Protein AF-Q0CKI0-F1 (afdb_monomer_lite)

Radius of gyration: 33.76 Å; chains: 1; bounding box: 94×93×59 Å

Organism: Aspergillus terreus (strain NIH 2624 / FGSC A1156) (NCBI:txid341663)

Structure (mmCIF, N/CA/C/O backbone):
data_AF-Q0CKI0-F1
#
_entry.id   AF-Q0CKI0-F1
#
loop_
_atom_site.group_PDB
_atom_site.id
_atom_site.type_symbol
_atom_site.label_atom_id
_atom_site.label_alt_id
_atom_site.label_comp_id
_atom_site.label_asym_id
_atom_site.label_entity_id
_atom_site.label_seq_id
_atom_site.pdbx_PDB_ins_code
_atom_site.Cartn_x
_atom_site.Cartn_y
_atom_site.Cartn_z
_atom_site.occupancy
_atom_site.B_iso_or_equiv
_atom_site.auth_seq_id
_atom_site.auth_comp_id
_atom_site.auth_asym_id
_atom_site.auth_atom_id
_atom_site.pdbx_PDB_model_num
ATOM 1 N N . MET A 1 1 ? 40.447 62.145 -22.745 1.00 37.28 1 MET A N 1
ATOM 2 C CA . MET A 1 1 ? 41.219 61.047 -22.130 1.00 37.28 1 MET A CA 1
ATOM 3 C C . MET A 1 1 ? 41.494 60.069 -23.261 1.00 37.28 1 MET A C 1
ATOM 5 O O . MET A 1 1 ? 40.596 59.320 -23.606 1.00 37.28 1 MET A O 1
ATOM 9 N N . SER A 1 2 ? 42.435 60.433 -24.138 1.00 36.91 2 SER A N 1
ATOM 10 C CA . SER A 1 2 ? 43.846 59.971 -24.150 1.00 36.91 2 SER A CA 1
ATOM 11 C C . SER A 1 2 ? 43.928 58.570 -24.766 1.00 36.91 2 SER A C 1
ATOM 13 O O . SER A 1 2 ? 43.202 57.696 -24.322 1.00 36.91 2 SER A O 1
ATOM 15 N N . GLU A 1 3 ? 44.730 58.262 -25.777 1.00 35.16 3 GLU A N 1
ATOM 16 C CA . GLU A 1 3 ? 45.733 59.003 -26.543 1.00 35.16 3 GLU A CA 1
ATOM 17 C C . GLU A 1 3 ? 45.936 58.221 -27.862 1.00 35.16 3 GLU A C 1
ATOM 19 O O . GLU A 1 3 ? 45.941 56.991 -27.864 1.00 35.16 3 GLU A O 1
ATOM 24 N N . GLN A 1 4 ? 46.066 58.943 -28.979 1.00 34.81 4 GLN A N 1
ATOM 25 C CA . GLN A 1 4 ? 46.945 58.581 -30.105 1.00 34.81 4 GLN A CA 1
ATOM 26 C C . GLN A 1 4 ? 48.370 58.487 -29.531 1.00 34.81 4 GLN A C 1
ATOM 28 O O . GLN A 1 4 ? 48.699 59.306 -28.685 1.00 34.81 4 GLN A O 1
ATOM 33 N N . GLY A 1 5 ? 49.293 57.596 -29.860 1.00 34.59 5 GLY A N 1
ATOM 34 C CA . GLY A 1 5 ? 49.595 56.738 -30.999 1.00 34.59 5 GLY A CA 1
ATOM 35 C C . GLY A 1 5 ? 51.133 56.740 -31.052 1.00 34.59 5 GLY A C 1
ATOM 36 O O . GLY A 1 5 ? 51.711 57.753 -30.682 1.00 34.59 5 GLY A O 1
ATOM 37 N N . ASP A 1 6 ? 51.813 55.667 -31.459 1.00 31.69 6 ASP A N 1
ATOM 38 C CA . ASP A 1 6 ? 53.107 55.851 -32.125 1.00 31.69 6 ASP A CA 1
ATOM 39 C C . ASP A 1 6 ? 53.596 54.606 -32.857 1.00 31.69 6 ASP A C 1
ATOM 41 O O . ASP A 1 6 ? 53.397 53.464 -32.439 1.00 31.69 6 ASP A O 1
ATOM 45 N N . ILE A 1 7 ? 54.232 54.886 -33.987 1.00 40.09 7 ILE A N 1
ATOM 46 C CA . ILE A 1 7 ? 54.898 53.957 -34.890 1.00 40.09 7 ILE A CA 1
ATOM 47 C C . ILE A 1 7 ? 56.364 53.891 -34.470 1.00 40.09 7 ILE A C 1
ATOM 49 O O . ILE A 1 7 ? 56.996 54.922 -34.269 1.00 40.09 7 ILE A O 1
ATOM 53 N N . THR A 1 8 ? 56.962 52.703 -34.459 1.00 34.94 8 THR A N 1
ATOM 54 C CA . THR A 1 8 ? 58.399 52.576 -34.747 1.00 34.94 8 THR A CA 1
ATOM 55 C C . THR A 1 8 ? 58.684 51.228 -35.398 1.00 34.94 8 THR A C 1
ATOM 57 O O . THR A 1 8 ? 58.441 50.167 -34.830 1.00 34.94 8 THR A O 1
ATOM 60 N N . GLN A 1 9 ? 59.172 51.294 -36.637 1.00 41.22 9 GLN A N 1
ATOM 61 C CA . GLN A 1 9 ? 59.861 50.205 -37.319 1.00 41.22 9 GLN A CA 1
ATOM 62 C C . GLN A 1 9 ? 61.288 50.093 -36.771 1.00 41.22 9 GLN A C 1
ATOM 64 O O . GLN A 1 9 ? 61.968 51.109 -36.632 1.00 41.22 9 GLN A O 1
ATOM 69 N N . SER A 1 10 ? 61.785 48.870 -36.609 1.00 32.78 10 SER A N 1
ATOM 70 C CA . SER A 1 10 ? 63.211 48.583 -36.775 1.00 32.78 10 SER A CA 1
ATOM 71 C C . SER A 1 10 ? 63.395 47.174 -37.336 1.00 32.78 10 SER A C 1
ATOM 73 O O . SER A 1 10 ? 62.953 46.192 -36.742 1.00 32.78 10 SER A O 1
ATOM 75 N N . PHE A 1 11 ? 64.023 47.123 -38.507 1.00 39.44 11 PHE A N 1
ATOM 76 C CA . PHE A 1 11 ? 64.626 45.947 -39.126 1.00 39.44 11 PHE A CA 1
ATOM 77 C C . PHE A 1 11 ? 65.816 45.465 -38.287 1.00 39.44 11 PHE A C 1
ATOM 79 O O . PHE A 1 11 ? 66.604 46.302 -37.864 1.00 39.44 11 PHE A O 1
ATOM 86 N N . ASP A 1 12 ? 65.958 44.148 -38.125 1.00 32.16 12 ASP A N 1
ATOM 87 C CA . ASP A 1 12 ? 67.249 43.445 -38.155 1.00 32.16 12 ASP A CA 1
ATOM 88 C C . ASP A 1 12 ? 67.013 41.920 -38.233 1.00 32.16 12 ASP A C 1
ATOM 90 O O . ASP A 1 12 ? 66.501 41.288 -37.311 1.00 32.16 12 ASP A O 1
ATOM 94 N N . GLU A 1 13 ? 67.385 41.327 -39.367 1.00 36.19 13 GLU A N 1
ATOM 95 C CA . GLU A 1 13 ? 67.759 39.910 -39.506 1.00 36.19 13 GLU A CA 1
ATOM 96 C C . GLU A 1 13 ? 69.295 39.805 -39.365 1.00 36.19 13 GLU A C 1
ATOM 98 O O . GLU A 1 13 ? 69.987 40.812 -39.525 1.00 36.19 13 GLU A O 1
ATOM 103 N N . PRO A 1 14 ? 69.916 38.613 -39.294 1.00 52.50 14 PRO A N 1
ATOM 104 C CA . PRO A 1 14 ? 69.512 37.343 -38.685 1.00 52.50 14 PRO A CA 1
ATOM 105 C C . PRO A 1 14 ? 70.662 36.787 -37.808 1.00 52.50 14 PRO A C 1
ATOM 107 O O . PRO A 1 14 ? 71.830 37.122 -38.021 1.00 52.50 14 PRO A O 1
ATOM 110 N N . ARG A 1 15 ? 70.415 35.862 -36.866 1.00 32.59 15 ARG A N 1
ATOM 111 C CA . ARG A 1 15 ? 71.517 35.022 -36.350 1.00 32.59 15 ARG A CA 1
ATOM 112 C C . ARG A 1 15 ? 71.081 33.717 -35.691 1.00 32.59 15 ARG A C 1
ATOM 114 O O . ARG A 1 15 ? 70.294 33.706 -34.758 1.00 32.59 15 ARG A O 1
ATOM 121 N N . ALA A 1 16 ? 71.765 32.675 -36.158 1.00 33.91 16 ALA A N 1
ATOM 122 C CA . ALA A 1 16 ? 72.087 31.418 -35.497 1.00 33.91 16 ALA A CA 1
ATOM 123 C C . ALA A 1 16 ? 70.929 30.453 -35.202 1.00 33.91 16 ALA A C 1
ATOM 125 O O . ALA A 1 16 ? 70.267 30.486 -34.173 1.00 33.91 16 ALA A O 1
ATOM 126 N N . SER A 1 17 ? 70.815 29.507 -36.132 1.00 47.16 17 SER A N 1
ATOM 127 C CA . SER A 1 17 ? 70.425 28.118 -35.920 1.00 47.16 17 SER A CA 1
ATOM 128 C C . SER A 1 17 ? 70.851 27.560 -34.556 1.00 47.16 17 SER A C 1
ATOM 130 O O . SER A 1 17 ? 72.042 27.341 -34.326 1.00 47.16 17 SER A O 1
ATOM 132 N N . SER A 1 18 ? 69.868 27.214 -33.733 1.00 40.59 18 SER A N 1
ATOM 133 C CA . SER A 1 18 ? 69.998 26.176 -32.715 1.00 40.59 18 SER A CA 1
ATOM 134 C C . SER A 1 18 ? 68.792 25.260 -32.855 1.00 40.59 18 SER A C 1
ATOM 136 O O . SER A 1 18 ? 67.658 25.639 -32.575 1.00 40.59 18 SER A O 1
ATOM 138 N N . GLN A 1 19 ? 69.056 24.082 -33.414 1.00 43.75 19 GLN A N 1
ATOM 139 C CA . GLN A 1 19 ? 68.143 22.952 -33.441 1.00 43.75 19 GLN A CA 1
ATOM 140 C C . GLN A 1 19 ? 67.978 22.442 -32.009 1.00 43.75 19 GLN A C 1
ATOM 142 O O . GLN A 1 19 ? 68.803 21.660 -31.546 1.00 43.75 19 GLN A O 1
ATOM 147 N N . ASP A 1 20 ? 66.903 22.842 -31.343 1.00 37.84 20 ASP A N 1
ATOM 148 C CA . ASP A 1 20 ? 66.372 22.074 -30.224 1.00 37.84 20 ASP A CA 1
ATOM 149 C C . ASP A 1 20 ? 65.247 21.199 -30.781 1.00 37.84 20 ASP A C 1
ATOM 151 O O . ASP A 1 20 ? 64.107 21.621 -30.965 1.00 37.84 20 ASP A O 1
ATOM 155 N N . ASN A 1 21 ? 65.622 19.970 -31.145 1.00 42.88 21 ASN A N 1
ATOM 156 C CA . ASN A 1 21 ? 64.690 18.895 -31.460 1.00 42.88 21 ASN A CA 1
ATOM 157 C C . ASN A 1 21 ? 63.914 18.535 -30.184 1.00 42.88 21 ASN A C 1
ATOM 159 O O . ASN A 1 21 ? 64.309 17.628 -29.450 1.00 42.88 21 ASN A O 1
ATOM 163 N N . GLU A 1 22 ? 62.799 19.213 -29.924 1.00 38.25 22 GLU A N 1
ATOM 164 C CA . GLU A 1 22 ? 61.738 18.610 -29.123 1.00 38.25 22 GLU A CA 1
ATOM 165 C C . GLU A 1 22 ? 61.152 17.441 -29.926 1.00 38.25 22 GLU A C 1
ATOM 167 O O . GLU A 1 22 ? 60.693 17.645 -31.056 1.00 38.25 22 GLU A O 1
ATOM 172 N N . PRO A 1 23 ? 61.149 16.204 -29.397 1.00 42.69 23 PRO A N 1
ATOM 173 C CA . PRO A 1 23 ? 60.393 15.137 -30.018 1.00 42.69 23 PRO A CA 1
ATOM 174 C C . PRO A 1 23 ? 58.914 15.481 -29.845 1.00 42.69 23 PRO A C 1
ATOM 176 O O . PRO A 1 23 ? 58.319 15.251 -28.792 1.00 42.69 23 PRO A O 1
ATOM 179 N N . THR A 1 24 ? 58.319 16.038 -30.896 1.00 44.50 24 THR A N 1
ATOM 180 C CA . THR A 1 24 ? 56.873 16.055 -31.096 1.00 44.50 24 THR A CA 1
ATOM 181 C C . THR A 1 24 ? 56.453 14.597 -31.232 1.00 44.50 24 THR A C 1
ATOM 183 O O . THR A 1 24 ? 56.447 14.009 -32.311 1.00 44.50 24 THR A O 1
ATOM 186 N N . VAL A 1 25 ? 56.195 13.954 -30.093 1.00 51.81 25 VAL A N 1
ATOM 187 C CA . VAL A 1 25 ? 55.492 12.678 -30.063 1.00 51.81 25 VAL A CA 1
ATOM 188 C C . VAL A 1 25 ? 54.061 13.016 -30.443 1.00 51.81 25 VAL A C 1
ATOM 190 O O . VAL A 1 25 ? 53.240 13.340 -29.585 1.00 51.81 25 VAL A O 1
ATOM 193 N N . ASP A 1 26 ? 53.795 12.988 -31.747 1.00 49.47 26 ASP A N 1
ATOM 194 C CA . ASP A 1 26 ? 52.454 12.920 -32.303 1.00 49.47 26 ASP A CA 1
ATOM 195 C C . ASP A 1 26 ? 51.766 11.715 -31.657 1.00 49.47 26 ASP A C 1
ATOM 197 O O . ASP A 1 26 ? 51.919 10.565 -32.077 1.00 49.47 26 ASP A O 1
ATOM 201 N N . GLN A 1 27 ? 51.036 11.967 -30.569 1.00 53.31 27 GLN A N 1
ATOM 202 C CA . GLN A 1 27 ? 50.120 11.003 -29.987 1.00 53.31 27 GLN A CA 1
ATOM 203 C C . GLN A 1 27 ? 48.965 10.845 -30.972 1.00 53.31 27 GLN A C 1
ATOM 205 O O . GLN A 1 27 ? 47.911 11.470 -30.840 1.00 53.31 27 GLN A O 1
ATOM 210 N N . ALA A 1 28 ? 49.194 10.021 -31.994 1.00 59.50 28 ALA A N 1
ATOM 211 C CA . ALA A 1 28 ? 48.176 9.566 -32.917 1.00 59.50 28 ALA A CA 1
ATOM 212 C C . ALA A 1 28 ? 47.027 8.987 -32.088 1.00 59.50 28 ALA A C 1
ATOM 214 O O . ALA A 1 28 ? 47.141 7.932 -31.459 1.00 59.50 28 ALA A O 1
ATOM 215 N N . THR A 1 29 ? 45.925 9.726 -32.027 1.00 54.47 29 THR A N 1
ATOM 216 C CA . THR A 1 29 ? 44.741 9.345 -31.268 1.00 54.47 29 THR A CA 1
ATOM 217 C C . THR A 1 29 ? 44.061 8.225 -32.046 1.00 54.47 29 THR A C 1
ATOM 219 O O . THR A 1 29 ? 43.300 8.466 -32.980 1.00 54.47 29 THR A O 1
ATOM 222 N N . VAL A 1 30 ? 44.383 6.974 -31.710 1.00 62.03 30 VAL A N 1
ATOM 223 C CA . VAL A 1 30 ? 43.765 5.806 -32.344 1.00 62.03 30 VAL A CA 1
ATOM 224 C C . VAL A 1 30 ? 42.294 5.774 -31.940 1.00 62.03 30 VAL A C 1
ATOM 226 O O . VAL A 1 30 ? 41.938 5.465 -30.803 1.00 62.03 30 VAL A O 1
ATOM 229 N N . THR A 1 31 ? 41.422 6.156 -32.869 1.00 59.94 31 THR A N 1
ATOM 230 C CA . THR A 1 31 ? 39.975 6.135 -32.662 1.00 59.94 31 THR A CA 1
ATOM 231 C C . THR A 1 31 ? 39.469 4.736 -32.993 1.00 59.94 31 THR A C 1
ATOM 233 O O . THR A 1 31 ? 39.436 4.332 -34.153 1.00 59.94 31 THR A O 1
ATOM 236 N N . HIS A 1 32 ? 39.088 3.969 -31.975 1.00 66.25 32 HIS A N 1
ATOM 237 C CA . HIS A 1 32 ? 38.450 2.672 -32.178 1.00 66.25 32 HIS A CA 1
ATOM 238 C C . HIS A 1 32 ? 36.943 2.871 -32.350 1.00 66.25 32 HIS A C 1
ATOM 240 O O . HIS A 1 32 ? 36.255 3.305 -31.426 1.00 66.25 32 HIS A O 1
ATOM 246 N N . GLY A 1 33 ? 36.426 2.563 -33.540 1.00 71.06 33 GLY A N 1
ATOM 247 C CA . GLY A 1 33 ? 34.988 2.535 -33.787 1.00 71.06 33 GLY A CA 1
ATOM 248 C C . GLY A 1 33 ? 34.341 1.394 -33.004 1.00 71.06 33 GLY A C 1
ATOM 249 O O . GLY A 1 33 ? 34.678 0.232 -33.210 1.00 71.06 33 GLY A O 1
ATOM 250 N N . GLY A 1 34 ? 33.417 1.726 -32.106 1.00 78.81 34 GLY A N 1
ATOM 251 C CA . GLY A 1 34 ? 32.599 0.761 -31.380 1.00 78.81 34 GLY A CA 1
ATOM 252 C C . GLY A 1 34 ? 31.131 1.162 -31.437 1.00 78.81 34 GLY A C 1
ATOM 253 O O . GLY A 1 34 ? 30.804 2.343 -31.331 1.00 78.81 34 GLY A O 1
ATOM 254 N N . SER A 1 35 ? 30.244 0.182 -31.599 1.00 76.31 35 SER A N 1
ATOM 255 C CA . SER A 1 35 ? 28.796 0.375 -31.511 1.00 76.31 35 SER A CA 1
ATOM 256 C C . SER A 1 35 ? 28.260 -0.297 -30.254 1.00 76.31 35 SER A C 1
ATOM 258 O O . SER A 1 35 ? 28.495 -1.487 -30.041 1.00 76.31 35 SER A O 1
ATOM 260 N N . VAL A 1 36 ? 27.506 0.446 -29.447 1.00 82.88 36 VAL A N 1
ATOM 261 C CA . VAL A 1 36 ? 26.747 -0.102 -28.319 1.00 82.88 36 VAL A CA 1
ATOM 262 C C . VAL A 1 36 ? 25.284 -0.173 -28.731 1.00 82.88 36 VAL A C 1
ATOM 264 O O . VAL A 1 36 ? 24.666 0.858 -28.987 1.00 82.88 36 VAL A O 1
ATOM 267 N N . ASN A 1 37 ? 24.736 -1.385 -28.773 1.00 82.19 37 ASN A N 1
ATOM 268 C CA . ASN A 1 37 ? 23.320 -1.611 -29.033 1.00 82.19 37 ASN A CA 1
ATOM 269 C C . ASN A 1 37 ? 22.606 -1.911 -27.716 1.00 82.19 37 ASN A C 1
ATOM 271 O O . ASN A 1 37 ? 22.992 -2.819 -26.982 1.00 82.19 37 ASN A O 1
ATOM 275 N N . PHE A 1 38 ? 21.552 -1.151 -27.429 1.00 88.12 38 PHE A N 1
ATOM 276 C CA . PHE A 1 38 ? 20.664 -1.413 -26.304 1.00 88.12 38 PHE A CA 1
ATOM 277 C C . PHE A 1 38 ? 19.415 -2.110 -26.823 1.00 88.12 38 PHE A C 1
ATOM 279 O O . PHE A 1 38 ? 18.619 -1.515 -27.549 1.00 88.12 38 PHE A O 1
ATOM 286 N N . GLU A 1 39 ? 19.242 -3.374 -26.451 1.00 89.31 39 GLU A N 1
ATOM 287 C CA . GLU A 1 39 ? 18.018 -4.100 -26.762 1.00 89.31 39 GLU A CA 1
ATOM 288 C C . GLU A 1 39 ? 16.832 -3.500 -26.001 1.00 89.31 39 GLU A C 1
ATOM 290 O O . GLU A 1 39 ? 16.900 -3.219 -24.799 1.00 89.31 39 GLU A O 1
ATOM 295 N N . ILE A 1 40 ? 15.720 -3.309 -26.710 1.00 88.00 40 ILE A N 1
ATOM 296 C CA . ILE A 1 40 ? 14.489 -2.800 -26.113 1.00 88.00 40 ILE A CA 1
ATOM 297 C C . ILE A 1 40 ? 13.829 -3.932 -25.327 1.00 88.00 40 ILE A C 1
ATOM 299 O O . ILE A 1 40 ? 13.404 -4.944 -25.881 1.00 88.00 40 ILE A O 1
ATOM 303 N N . ASN A 1 41 ? 13.697 -3.745 -24.015 1.00 87.19 41 ASN A N 1
ATOM 304 C CA . ASN A 1 41 ? 12.979 -4.685 -23.167 1.00 87.19 41 ASN A CA 1
ATOM 305 C C . ASN A 1 41 ? 11.458 -4.469 -23.274 1.00 87.19 41 ASN A C 1
ATOM 307 O O . ASN A 1 41 ? 10.913 -3.548 -22.668 1.00 87.19 41 ASN A O 1
ATOM 311 N N . GLU A 1 42 ? 10.763 -5.354 -23.990 1.00 91.06 42 GLU A N 1
ATOM 312 C CA . GLU A 1 42 ? 9.298 -5.318 -24.148 1.00 91.06 42 GLU A CA 1
ATOM 313 C C . GLU A 1 42 ? 8.516 -5.882 -22.946 1.00 91.06 42 GLU A C 1
ATOM 315 O O . GLU A 1 42 ? 7.295 -5.718 -22.856 1.00 91.06 42 GLU A O 1
ATOM 320 N N . ALA A 1 43 ? 9.179 -6.568 -22.008 1.00 87.94 43 ALA A N 1
ATOM 321 C CA . ALA A 1 43 ? 8.509 -7.251 -20.900 1.00 87.94 43 ALA A CA 1
ATOM 322 C C . ALA A 1 43 ? 7.638 -6.333 -20.013 1.00 87.94 43 ALA A C 1
ATOM 324 O O . ALA A 1 43 ? 6.603 -6.799 -19.528 1.00 87.94 43 ALA A O 1
ATOM 325 N N . PRO A 1 44 ? 7.996 -5.059 -19.740 1.00 87.81 44 PRO A N 1
ATOM 326 C CA . PRO A 1 44 ? 7.118 -4.138 -19.018 1.00 87.81 44 PRO A CA 1
ATOM 327 C C . PRO A 1 44 ? 5.805 -3.874 -19.762 1.00 87.81 44 PRO A C 1
ATOM 329 O O . PRO A 1 44 ? 4.742 -3.933 -19.149 1.00 87.81 44 PRO A O 1
ATOM 332 N N . VAL A 1 45 ? 5.868 -3.661 -21.080 1.00 90.88 45 VAL A N 1
ATOM 333 C CA . VAL A 1 45 ? 4.689 -3.384 -21.915 1.00 90.88 45 VAL A CA 1
ATOM 334 C C . VAL A 1 45 ? 3.779 -4.608 -21.966 1.00 90.88 45 VAL A C 1
ATOM 336 O O . VAL A 1 45 ? 2.587 -4.502 -21.684 1.00 90.88 45 VAL A O 1
ATOM 339 N N . LYS A 1 46 ? 4.341 -5.802 -22.206 1.00 92.06 46 LYS A N 1
ATOM 340 C CA . LYS A 1 46 ? 3.575 -7.063 -22.197 1.00 92.06 46 LYS A CA 1
ATOM 341 C C . LYS A 1 46 ? 2.863 -7.297 -20.860 1.00 92.06 46 LYS A C 1
ATOM 343 O O . LYS A 1 46 ? 1.712 -7.730 -20.842 1.00 92.06 46 LYS A O 1
ATOM 348 N N . ARG A 1 47 ? 3.509 -6.965 -19.733 1.00 90.00 47 ARG A N 1
ATOM 349 C CA . ARG A 1 47 ? 2.899 -7.056 -18.394 1.00 90.00 47 ARG A CA 1
ATOM 350 C C . ARG A 1 47 ? 1.756 -6.061 -18.192 1.00 90.00 47 ARG A C 1
ATOM 352 O O . ARG A 1 47 ? 0.747 -6.444 -17.607 1.00 90.00 47 ARG A O 1
ATOM 359 N N . GLN A 1 48 ? 1.884 -4.830 -18.687 1.00 91.06 48 GLN A N 1
ATOM 360 C CA . GLN A 1 48 ? 0.807 -3.834 -18.630 1.00 91.06 48 GLN A CA 1
ATOM 361 C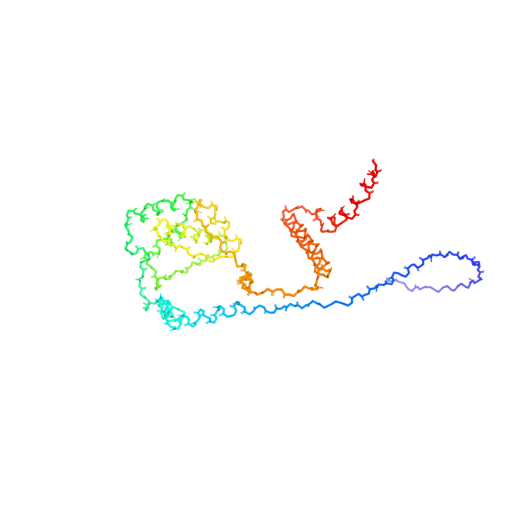 C . GLN A 1 48 ? -0.407 -4.271 -19.457 1.00 91.06 48 GLN A C 1
ATOM 363 O O . GLN A 1 48 ? -1.525 -4.251 -18.950 1.00 91.06 48 GLN A O 1
ATOM 368 N N . VAL A 1 49 ? -0.187 -4.747 -20.687 1.00 92.81 49 VAL A N 1
ATOM 369 C CA . VAL A 1 49 ? -1.265 -5.258 -21.551 1.00 92.81 49 VAL A CA 1
ATOM 370 C C . VAL A 1 49 ? -1.977 -6.439 -20.892 1.00 92.81 49 VAL A C 1
ATOM 372 O O . VAL A 1 49 ? -3.201 -6.449 -20.812 1.00 92.81 49 VAL A O 1
ATOM 375 N N . ASN A 1 50 ? -1.228 -7.402 -20.345 1.00 90.81 50 ASN A N 1
ATOM 376 C CA . ASN A 1 50 ? -1.816 -8.533 -19.626 1.00 90.81 50 ASN A CA 1
ATOM 377 C C . ASN A 1 50 ? -2.657 -8.065 -18.423 1.00 90.81 50 ASN A C 1
ATOM 379 O O . ASN A 1 50 ? -3.784 -8.515 -18.252 1.00 90.81 50 ASN A O 1
ATOM 383 N N . ALA A 1 51 ? -2.165 -7.109 -17.628 1.00 89.06 51 ALA A N 1
ATOM 384 C CA . ALA A 1 51 ? -2.926 -6.564 -16.502 1.00 89.06 51 ALA A CA 1
ATOM 385 C C . ALA A 1 51 ? -4.270 -5.944 -16.935 1.00 89.06 51 ALA A C 1
ATOM 387 O O . ALA A 1 51 ? -5.277 -6.156 -16.261 1.00 89.06 51 ALA A O 1
ATOM 388 N N . LEU A 1 52 ? -4.307 -5.243 -18.073 1.00 8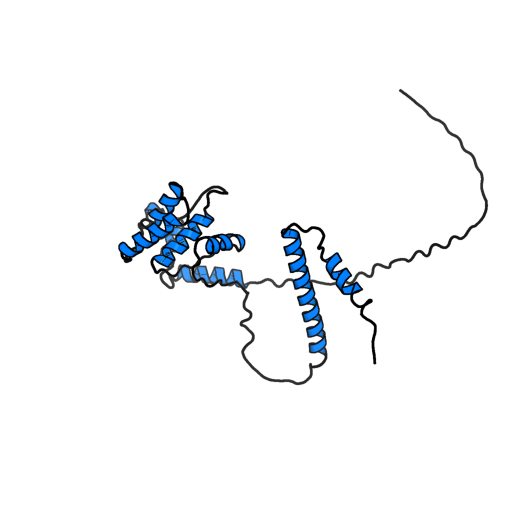9.62 52 LEU A N 1
ATOM 389 C CA . LEU A 1 52 ? -5.544 -4.684 -18.632 1.00 89.62 52 LEU A CA 1
ATOM 390 C C . LEU A 1 52 ? -6.514 -5.774 -19.101 1.00 89.62 52 LEU A C 1
ATOM 392 O O . LEU A 1 52 ? -7.704 -5.698 -18.803 1.00 89.62 52 LEU A O 1
ATOM 396 N N . VAL A 1 53 ? -6.010 -6.814 -19.772 1.00 90.31 53 VAL A N 1
ATOM 397 C CA . VAL A 1 53 ? -6.831 -7.960 -20.199 1.00 90.31 53 VAL A CA 1
ATOM 398 C C . VAL A 1 53 ? -7.466 -8.651 -18.991 1.00 90.31 53 VAL A C 1
ATOM 400 O O . VAL A 1 53 ? -8.659 -8.943 -19.013 1.00 90.31 53 VAL A O 1
ATOM 403 N N . LYS A 1 54 ? -6.702 -8.851 -17.910 1.00 88.69 54 LYS A N 1
ATOM 404 C CA . LYS A 1 54 ? -7.208 -9.438 -16.657 1.00 88.69 54 LYS A CA 1
ATOM 405 C C . LYS A 1 54 ? -8.245 -8.565 -15.963 1.00 88.69 54 LYS A C 1
ATOM 407 O O . LYS A 1 54 ? -9.205 -9.083 -15.395 1.00 88.69 54 LYS A O 1
ATOM 412 N N . LEU A 1 55 ? -8.050 -7.246 -16.002 1.00 86.62 55 LEU A N 1
ATOM 413 C CA . LEU A 1 55 ? -9.016 -6.292 -15.471 1.00 86.62 55 LEU A CA 1
ATOM 414 C C . LEU A 1 55 ? -10.347 -6.384 -16.228 1.00 86.62 55 LEU A C 1
ATOM 416 O O . LEU A 1 55 ? -11.399 -6.469 -15.598 1.00 86.62 55 LEU A O 1
ATOM 420 N N . GLN A 1 56 ? -10.291 -6.433 -17.562 1.00 87.56 56 GLN A N 1
ATOM 421 C CA . GLN A 1 56 ? -11.469 -6.538 -18.422 1.00 87.56 56 GLN A CA 1
ATOM 422 C C . GLN A 1 56 ? -12.198 -7.878 -18.263 1.00 87.56 56 GLN A C 1
ATOM 424 O O . GLN A 1 56 ? -13.425 -7.904 -18.210 1.00 87.56 56 GLN A O 1
ATOM 429 N N . SER A 1 57 ? -11.465 -8.990 -18.171 1.00 90.62 57 SER A N 1
ATOM 430 C CA . SER A 1 57 ? -12.058 -10.322 -17.994 1.00 90.62 57 SER A CA 1
ATOM 431 C C . SER A 1 57 ? -12.566 -10.584 -16.572 1.00 90.62 57 SER A C 1
ATOM 433 O O . SER A 1 57 ? -13.132 -11.646 -16.315 1.00 90.62 57 SER A O 1
ATOM 435 N N . ASN A 1 58 ? -12.375 -9.629 -15.650 1.00 86.62 58 ASN A N 1
ATOM 436 C CA . ASN A 1 58 ? -12.676 -9.759 -14.226 1.00 86.62 58 ASN A CA 1
ATOM 437 C C . ASN A 1 58 ? -12.027 -11.009 -13.593 1.00 86.62 58 ASN A C 1
ATOM 439 O O . ASN A 1 58 ? -12.589 -11.644 -12.694 1.00 86.62 58 ASN A O 1
ATOM 443 N N . GLU A 1 59 ? -10.830 -11.378 -14.057 1.00 84.31 59 GLU A N 1
ATOM 444 C CA . GLU A 1 59 ? -10.106 -12.538 -13.538 1.00 84.31 59 GLU A CA 1
ATOM 445 C C . GLU A 1 59 ? -9.840 -12.351 -12.034 1.00 84.31 59 GLU A C 1
ATOM 447 O O . GLU A 1 59 ? -9.282 -11.341 -11.611 1.00 84.31 59 GLU A O 1
ATOM 452 N N . ASN A 1 60 ? -10.225 -13.316 -11.196 1.00 79.06 60 ASN A N 1
ATOM 453 C CA . ASN A 1 60 ? -10.078 -13.239 -9.732 1.00 79.06 60 ASN A CA 1
ATOM 454 C C . ASN A 1 60 ? -10.827 -12.062 -9.063 1.00 79.06 60 ASN A C 1
ATOM 456 O O . ASN A 1 60 ? -10.460 -11.636 -7.966 1.00 79.06 60 ASN A O 1
ATOM 460 N N . GLY A 1 61 ? -11.876 -11.523 -9.697 1.00 77.75 61 GLY A N 1
ATOM 461 C CA . GLY A 1 61 ? -12.723 -10.487 -9.095 1.00 77.75 61 GLY A CA 1
ATOM 462 C C . GLY A 1 61 ? -12.100 -9.086 -9.064 1.00 77.75 61 GLY A C 1
ATOM 463 O O . GLY A 1 61 ? -12.559 -8.227 -8.307 1.00 77.75 61 GLY A O 1
ATOM 464 N N . VAL A 1 62 ? -11.045 -8.843 -9.850 1.00 78.56 62 VAL A N 1
ATOM 465 C CA . VAL A 1 62 ? -10.364 -7.535 -9.931 1.00 78.56 62 VAL A CA 1
ATOM 466 C C . VAL A 1 62 ? -11.187 -6.466 -10.657 1.00 78.56 62 VAL A C 1
ATOM 468 O O . VAL A 1 62 ? -10.958 -5.276 -10.453 1.00 78.56 62 VAL A O 1
ATOM 471 N N . GLY A 1 63 ? -12.180 -6.869 -11.452 1.00 79.31 63 GLY A N 1
ATOM 472 C CA . GLY A 1 63 ? -13.083 -5.978 -12.184 1.00 79.31 63 GLY A CA 1
ATOM 473 C C . GLY A 1 63 ? -13.908 -5.066 -11.274 1.00 79.31 63 GLY A C 1
ATOM 474 O O . GLY A 1 63 ? -14.372 -4.028 -11.725 1.00 79.31 63 GLY A O 1
ATOM 475 N N . ARG A 1 64 ? -13.996 -5.359 -9.968 1.00 77.12 64 ARG A N 1
ATOM 476 C CA . ARG A 1 64 ? -14.585 -4.450 -8.964 1.00 77.12 64 ARG A CA 1
ATOM 477 C C . ARG A 1 64 ? -13.902 -3.076 -8.884 1.00 77.12 64 ARG A C 1
ATOM 479 O O . ARG A 1 64 ? -14.476 -2.142 -8.340 1.00 77.12 64 ARG A O 1
ATOM 486 N N . TRP A 1 65 ? -12.658 -2.966 -9.355 1.00 78.38 65 TRP A N 1
ATOM 487 C CA . TRP A 1 65 ? -11.917 -1.703 -9.403 1.00 78.38 65 TRP A CA 1
ATOM 488 C C . TRP A 1 65 ? -12.060 -0.982 -10.745 1.00 78.38 65 TRP A C 1
ATOM 490 O O . TRP A 1 65 ? -11.580 0.139 -10.880 1.00 78.38 65 TRP A O 1
ATOM 500 N N . LEU A 1 66 ? -12.714 -1.596 -11.735 1.00 83.06 66 LEU A N 1
ATOM 501 C CA . LEU A 1 66 ? -12.881 -1.005 -13.058 1.00 83.06 66 LEU A CA 1
ATOM 502 C C . LEU A 1 66 ? -13.683 0.298 -12.983 1.00 83.06 66 LEU A C 1
ATOM 504 O O . LEU A 1 66 ? -13.240 1.300 -13.531 1.00 83.06 66 LEU A O 1
ATOM 508 N N . ASP A 1 67 ? -14.791 0.316 -12.241 1.00 79.94 67 ASP A N 1
ATOM 509 C CA . ASP A 1 67 ? -15.625 1.517 -12.078 1.00 79.94 67 ASP A CA 1
ATOM 510 C C . ASP A 1 67 ? -14.849 2.669 -11.425 1.00 79.94 67 ASP A C 1
ATOM 512 O O . ASP A 1 67 ? -14.961 3.822 -11.844 1.00 79.94 67 ASP A O 1
ATOM 516 N N . LEU A 1 68 ? -13.987 2.341 -10.455 1.00 80.50 68 LEU A N 1
ATOM 517 C CA . LEU A 1 68 ? -13.077 3.297 -9.828 1.00 80.50 68 LEU A CA 1
ATOM 518 C C . LEU A 1 68 ? -12.076 3.864 -10.850 1.00 80.50 68 LEU A C 1
ATOM 520 O O . LEU A 1 68 ? -11.867 5.074 -10.897 1.00 80.50 68 LEU A O 1
ATOM 524 N N . PHE A 1 69 ? -11.460 3.015 -11.678 1.00 83.06 69 PHE A N 1
ATOM 525 C CA . PHE A 1 69 ? -10.476 3.454 -12.675 1.00 83.06 69 PHE A CA 1
ATOM 526 C C . PHE A 1 69 ? -11.090 4.217 -13.848 1.00 83.06 69 PHE A C 1
ATOM 528 O O . PHE A 1 69 ? -10.439 5.095 -14.410 1.00 83.06 69 PHE A O 1
ATOM 535 N N . LEU A 1 70 ? -12.340 3.921 -14.200 1.00 84.88 70 LEU A N 1
ATOM 536 C CA . LEU A 1 70 ? -13.096 4.641 -15.225 1.00 84.88 70 LEU A CA 1
ATOM 537 C C . LEU A 1 70 ? -13.675 5.967 -14.717 1.00 84.88 70 LEU A C 1
ATOM 539 O O . LEU A 1 70 ? -14.438 6.609 -15.437 1.00 84.88 70 LEU A O 1
ATOM 543 N N . ASN A 1 71 ? -13.295 6.390 -13.505 1.00 70.81 71 ASN A N 1
ATOM 544 C CA . ASN A 1 71 ? -13.729 7.640 -12.893 1.00 70.81 71 ASN A CA 1
ATOM 545 C C . ASN A 1 71 ? -15.262 7.759 -12.833 1.00 70.81 71 ASN A C 1
ATOM 547 O O . ASN A 1 71 ? -15.819 8.847 -12.988 1.00 70.81 71 ASN A O 1
ATOM 551 N N . GLN A 1 72 ? -15.953 6.633 -12.627 1.00 71.00 72 GLN A N 1
ATOM 552 C CA . GLN A 1 72 ? -17.362 6.689 -12.261 1.00 71.00 72 GLN A CA 1
ATOM 553 C C . GLN A 1 72 ? -17.485 7.372 -10.895 1.00 71.00 72 GLN A C 1
ATOM 555 O O . GLN A 1 72 ? -16.558 7.326 -10.083 1.00 71.00 72 GLN A O 1
ATOM 560 N N . GLU A 1 73 ? -18.607 8.050 -10.647 1.00 73.25 73 GLU A N 1
ATOM 561 C CA . GLU A 1 73 ? -18.783 8.876 -9.451 1.00 73.25 73 GLU A CA 1
ATOM 562 C C . GLU A 1 73 ? -18.384 8.124 -8.171 1.00 73.25 73 GLU A C 1
ATOM 564 O O . GLU A 1 73 ? -18.992 7.120 -7.808 1.00 73.25 73 GLU A O 1
ATOM 569 N N . CYS A 1 74 ? -17.394 8.635 -7.430 1.00 67.69 74 CYS A N 1
ATOM 570 C CA . CYS A 1 74 ? -16.896 7.998 -6.202 1.00 67.69 74 CYS A CA 1
ATOM 571 C C . CYS A 1 74 ? -17.992 7.761 -5.147 1.00 67.69 74 CYS A C 1
ATOM 573 O O . CYS A 1 74 ? -17.863 6.880 -4.297 1.00 67.69 74 CYS A O 1
ATOM 575 N N . ASN A 1 75 ? -19.072 8.547 -5.191 1.00 73.19 75 ASN A N 1
ATOM 576 C CA . ASN A 1 75 ? -20.235 8.383 -4.320 1.00 73.19 75 ASN A CA 1
ATOM 577 C C . ASN A 1 75 ? -21.082 7.156 -4.680 1.00 73.19 75 ASN A C 1
ATOM 579 O O . ASN A 1 75 ? -21.726 6.601 -3.792 1.00 73.19 75 ASN A O 1
ATOM 583 N N . ALA A 1 76 ? -21.051 6.723 -5.941 1.00 76.88 76 ALA A N 1
ATOM 584 C CA . ALA A 1 76 ? -21.697 5.500 -6.399 1.00 76.88 76 ALA A CA 1
ATOM 585 C C . ALA A 1 76 ? -20.943 4.241 -5.938 1.00 76.88 76 ALA A C 1
ATOM 587 O O . ALA A 1 76 ? -21.516 3.153 -5.915 1.00 76.88 76 ALA A O 1
ATOM 588 N N . LEU A 1 77 ? -19.677 4.376 -5.519 1.00 80.50 77 LEU A N 1
ATOM 589 C CA . LEU A 1 77 ? -18.906 3.256 -4.994 1.00 80.50 77 LEU A CA 1
ATOM 590 C C . LEU A 1 77 ? -19.369 2.873 -3.576 1.00 80.50 77 LEU A C 1
ATOM 592 O O . LEU A 1 77 ? -19.596 3.747 -2.722 1.00 80.50 77 LEU A O 1
ATOM 596 N N . PRO A 1 78 ? -19.447 1.563 -3.280 1.00 84.88 78 PRO A N 1
ATOM 597 C CA . PRO A 1 78 ? -19.847 1.087 -1.966 1.00 84.88 78 PRO A CA 1
ATOM 598 C C . PRO A 1 78 ? -18.821 1.478 -0.897 1.00 84.88 78 PRO A C 1
ATOM 600 O O . PRO A 1 78 ? -17.615 1.539 -1.156 1.00 84.88 78 PRO A O 1
ATOM 603 N N . ASP A 1 79 ? -19.306 1.708 0.325 1.00 88.31 79 ASP A N 1
ATOM 604 C CA . ASP A 1 79 ? -18.449 1.743 1.510 1.00 88.31 79 ASP A CA 1
ATOM 605 C C . ASP A 1 79 ? -17.994 0.307 1.815 1.00 88.31 79 ASP A C 1
ATOM 607 O O . ASP A 1 79 ? -18.812 -0.592 2.000 1.00 88.31 79 ASP A O 1
ATOM 611 N N . VAL A 1 80 ? -16.682 0.096 1.863 1.00 88.69 80 VAL A N 1
ATOM 612 C CA . VAL A 1 80 ? -16.043 -1.197 2.112 1.00 88.69 80 VAL A CA 1
ATOM 613 C C . VAL A 1 80 ? -15.214 -1.107 3.388 1.00 88.69 80 VAL A C 1
ATOM 615 O O . VAL A 1 80 ? -14.290 -0.290 3.493 1.00 88.69 80 VAL A O 1
ATOM 618 N N . ASP A 1 81 ? -15.530 -1.972 4.350 1.00 90.94 81 ASP A N 1
ATOM 619 C CA . ASP A 1 81 ? -14.685 -2.229 5.514 1.00 90.94 81 ASP A CA 1
ATOM 620 C C . ASP A 1 81 ? -13.643 -3.292 5.151 1.00 90.94 81 ASP A C 1
ATOM 622 O O . ASP A 1 81 ? -13.968 -4.468 4.979 1.00 90.94 81 ASP A O 1
ATOM 626 N N . LEU A 1 82 ? -12.376 -2.882 5.037 1.00 88.81 82 LEU A N 1
ATOM 627 C CA . LEU A 1 82 ? -11.275 -3.793 4.708 1.00 88.81 82 LEU A CA 1
ATOM 628 C C . LEU A 1 82 ? -10.999 -4.823 5.811 1.00 88.81 82 LEU A C 1
ATOM 630 O O . LEU A 1 82 ? -10.311 -5.808 5.567 1.00 88.81 82 LEU A O 1
ATOM 634 N N . LEU A 1 83 ? -11.506 -4.592 7.022 1.00 91.38 83 LEU A N 1
ATOM 635 C CA . LEU A 1 83 ? -11.326 -5.458 8.185 1.00 91.38 83 LEU A CA 1
ATOM 636 C C . LEU A 1 83 ? -12.576 -6.297 8.473 1.00 91.38 83 LEU A C 1
ATOM 638 O O . LEU A 1 83 ? -12.658 -6.929 9.530 1.00 91.38 83 LEU A O 1
ATOM 642 N N . HIS A 1 84 ? -13.548 -6.302 7.557 1.00 90.69 84 HIS A N 1
ATOM 643 C CA . HIS A 1 84 ? -14.758 -7.094 7.695 1.00 90.69 84 HIS A CA 1
ATOM 644 C C . HIS A 1 84 ? -14.420 -8.581 7.892 1.00 90.69 84 HIS A C 1
ATOM 646 O O . HIS A 1 84 ? -13.677 -9.175 7.112 1.00 90.69 84 HIS A O 1
ATOM 652 N N . GLY A 1 85 ? -14.995 -9.194 8.930 1.00 90.12 85 GLY A N 1
ATOM 653 C CA . GLY A 1 85 ? -14.780 -10.605 9.267 1.00 90.12 85 GLY A CA 1
ATOM 654 C C . G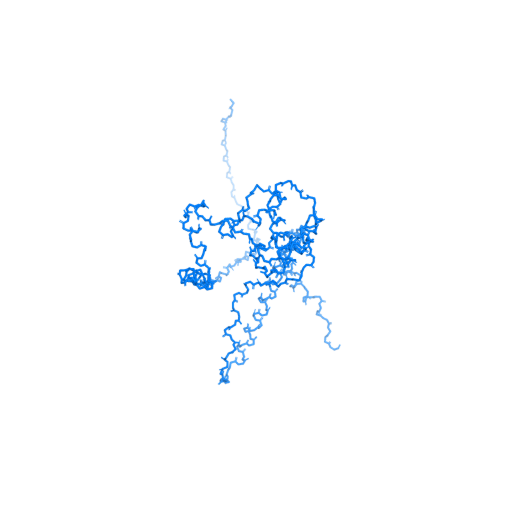LY A 1 85 ? -13.546 -10.890 10.132 1.00 90.12 85 GLY A C 1
ATOM 655 O O . GLY A 1 85 ? -13.352 -12.035 10.530 1.00 90.12 85 GLY A O 1
ATOM 656 N N . ILE A 1 86 ? -12.740 -9.877 10.468 1.00 93.75 86 ILE A N 1
ATOM 657 C CA . ILE A 1 86 ? -11.639 -10.015 11.431 1.00 93.75 86 ILE A CA 1
ATOM 658 C C . ILE A 1 86 ? -12.161 -9.757 12.848 1.00 93.75 86 ILE A C 1
ATOM 660 O O . ILE A 1 86 ? -12.917 -8.811 13.078 1.00 93.75 86 ILE A O 1
ATOM 664 N N . ASP A 1 87 ? -11.730 -10.571 13.815 1.00 93.75 87 ASP A N 1
ATOM 665 C CA . ASP A 1 87 ? -12.077 -10.363 15.222 1.00 93.75 87 ASP A CA 1
ATOM 666 C C . ASP A 1 87 ? -11.623 -8.969 15.699 1.00 93.75 87 ASP A C 1
ATOM 668 O O . ASP A 1 87 ? -10.467 -8.560 15.543 1.00 93.75 87 ASP A O 1
ATOM 672 N N . ASN A 1 88 ? -12.547 -8.237 16.325 1.00 92.38 88 ASN A N 1
ATOM 673 C CA . ASN A 1 88 ? -12.288 -6.932 16.919 1.00 92.38 88 ASN A CA 1
ATOM 674 C C . ASN A 1 88 ? -11.156 -6.974 17.954 1.00 92.38 88 ASN A C 1
ATOM 676 O O . ASN A 1 88 ? -10.447 -5.978 18.100 1.00 92.38 88 ASN A O 1
ATOM 680 N N . SER A 1 89 ? -10.957 -8.093 18.657 1.00 94.06 89 SER A N 1
ATOM 681 C CA . SER A 1 89 ? -9.845 -8.248 19.601 1.00 94.06 89 SER A CA 1
ATOM 682 C C . SER A 1 89 ? -8.484 -8.126 18.894 1.00 94.06 89 SER A C 1
ATOM 684 O O . SER A 1 89 ? -7.620 -7.358 19.331 1.00 94.06 89 SER A O 1
ATOM 686 N N . VAL A 1 90 ? -8.338 -8.786 17.740 1.00 94.06 90 VAL A N 1
ATOM 687 C CA . VAL A 1 90 ? -7.143 -8.764 16.887 1.00 94.06 90 VAL A CA 1
ATOM 688 C C . VAL A 1 90 ? -6.937 -7.375 16.298 1.00 94.06 90 VAL A C 1
ATOM 690 O O . VAL A 1 90 ? -5.841 -6.822 16.399 1.00 94.06 90 VAL A O 1
ATOM 693 N N . VAL A 1 91 ? -7.998 -6.770 15.753 1.00 93.06 91 VAL A N 1
ATOM 694 C CA . VAL A 1 91 ? -7.940 -5.412 15.188 1.00 93.06 91 VAL A CA 1
ATOM 695 C C . VAL A 1 91 ? -7.497 -4.397 16.243 1.00 93.06 91 VAL A C 1
ATOM 697 O O . VAL A 1 91 ? -6.612 -3.580 15.986 1.00 93.06 91 VAL A O 1
ATOM 700 N N . ASN A 1 92 ? -8.066 -4.460 17.448 1.00 93.06 92 ASN A N 1
ATOM 701 C CA . ASN A 1 92 ? -7.726 -3.545 18.536 1.00 93.06 92 ASN A CA 1
ATOM 702 C C . ASN A 1 92 ? -6.289 -3.750 19.030 1.00 93.06 92 ASN A C 1
ATOM 704 O O . ASN A 1 92 ? -5.583 -2.768 19.270 1.00 93.06 92 ASN A O 1
ATOM 708 N N . ALA A 1 93 ? -5.826 -4.998 19.138 1.00 93.88 93 ALA A N 1
ATOM 709 C CA . ALA A 1 93 ? -4.444 -5.302 19.501 1.00 93.88 93 ALA A CA 1
ATOM 710 C C . ALA A 1 93 ? -3.449 -4.792 18.442 1.00 93.88 93 ALA A C 1
ATOM 712 O O . ALA A 1 93 ? -2.446 -4.153 18.782 1.00 93.88 93 ALA A O 1
ATOM 713 N N . ALA A 1 94 ? -3.749 -5.008 17.158 1.00 92.88 94 ALA A N 1
ATOM 714 C CA . ALA A 1 94 ? -2.944 -4.520 16.042 1.00 92.88 94 ALA A CA 1
ATOM 715 C C . ALA A 1 94 ? -2.903 -2.984 16.006 1.00 92.88 94 ALA A C 1
ATOM 717 O O . ALA A 1 94 ? -1.825 -2.398 15.879 1.00 92.88 94 ALA A O 1
ATOM 718 N N . LEU A 1 95 ? -4.046 -2.319 16.204 1.00 91.56 95 LEU A N 1
ATOM 719 C CA . LEU A 1 95 ? -4.135 -0.860 16.263 1.00 91.56 95 LEU A CA 1
ATOM 720 C C . LEU A 1 95 ? -3.375 -0.291 17.470 1.00 91.56 95 LEU A C 1
ATOM 722 O O . LEU A 1 95 ? -2.653 0.696 17.338 1.00 91.56 95 LEU A O 1
ATOM 726 N N . ALA A 1 96 ? -3.480 -0.917 18.644 1.00 91.75 96 ALA A N 1
ATOM 727 C CA . ALA A 1 96 ? -2.737 -0.497 19.829 1.00 91.75 96 ALA A CA 1
ATOM 728 C C . ALA A 1 96 ? -1.219 -0.567 19.602 1.00 91.75 96 ALA A C 1
ATOM 730 O O . ALA A 1 96 ? -0.492 0.339 20.014 1.00 91.75 96 ALA A O 1
ATOM 731 N N . ARG A 1 97 ? -0.733 -1.604 18.909 1.00 90.00 97 ARG A N 1
ATOM 732 C CA . ARG A 1 97 ? 0.681 -1.719 18.526 1.00 90.00 97 ARG A CA 1
ATOM 733 C C . ARG A 1 97 ? 1.075 -0.659 17.501 1.00 90.00 97 ARG A C 1
ATOM 735 O O . ARG A 1 97 ? 2.071 0.027 17.712 1.00 90.00 97 ARG A O 1
ATOM 742 N N . LEU A 1 98 ? 0.272 -0.474 16.454 1.00 91.50 98 LEU A N 1
ATOM 743 C CA . LEU A 1 98 ? 0.472 0.552 15.427 1.00 91.50 98 LEU A CA 1
ATOM 744 C C . LEU A 1 98 ? 0.665 1.942 16.045 1.00 91.50 98 LEU A C 1
ATOM 746 O O . LEU A 1 98 ? 1.604 2.665 15.711 1.00 91.50 98 LEU A O 1
ATOM 750 N N . LEU A 1 99 ? -0.199 2.297 17.000 1.00 90.56 99 LEU A N 1
ATOM 751 C CA . LEU A 1 99 ? -0.162 3.585 17.688 1.00 90.56 99 LEU A CA 1
ATOM 752 C C . LEU A 1 99 ? 1.054 3.758 18.611 1.00 90.56 99 LEU A C 1
ATOM 754 O O . LEU A 1 99 ? 1.370 4.891 18.966 1.00 90.56 99 LEU A O 1
ATOM 758 N N . ARG A 1 100 ? 1.739 2.668 18.983 1.00 90.94 100 ARG A N 1
ATOM 759 C CA . ARG A 1 100 ? 2.977 2.690 19.779 1.00 90.94 100 ARG A CA 1
ATOM 760 C C . ARG A 1 100 ? 4.244 2.795 18.932 1.00 90.94 100 ARG A C 1
ATOM 762 O O . ARG A 1 100 ? 5.258 3.222 19.469 1.00 90.94 100 ARG A O 1
ATOM 769 N N . LEU A 1 101 ? 4.196 2.449 17.640 1.00 87.31 101 LEU A N 1
ATOM 770 C CA . LEU A 1 101 ? 5.373 2.507 16.756 1.00 87.31 101 LEU A CA 1
ATOM 771 C C . LEU A 1 101 ? 5.958 3.922 16.661 1.00 87.31 101 LEU A C 1
ATOM 773 O O . LEU A 1 101 ? 7.169 4.100 16.579 1.00 87.31 101 LEU A O 1
ATOM 777 N N . ARG A 1 102 ? 5.093 4.942 16.665 1.00 88.44 102 ARG A N 1
ATOM 778 C CA . ARG A 1 102 ? 5.491 6.347 16.558 1.00 88.44 102 ARG A CA 1
ATOM 779 C C . ARG A 1 102 ? 4.444 7.257 17.187 1.00 88.44 102 ARG A C 1
ATOM 781 O O . ARG A 1 102 ? 3.270 6.914 17.300 1.00 88.44 102 ARG A O 1
ATOM 788 N N . LYS A 1 103 ? 4.851 8.479 17.530 1.00 91.44 103 LYS A N 1
ATOM 789 C CA . LYS A 1 103 ? 3.923 9.568 17.857 1.00 91.44 103 LYS A CA 1
ATOM 790 C C . LYS A 1 103 ? 3.228 10.069 16.585 1.00 91.44 103 LYS A C 1
ATOM 792 O O . LYS A 1 103 ? 3.715 10.980 15.925 1.00 91.44 103 LYS A O 1
ATOM 797 N N . TRP A 1 104 ? 2.098 9.455 16.247 1.00 93.44 104 TRP A N 1
ATOM 798 C CA . TRP A 1 104 ? 1.272 9.851 15.103 1.00 93.44 104 TRP A CA 1
ATOM 799 C C . TRP A 1 104 ? 0.459 11.116 15.391 1.00 93.44 104 TRP A C 1
ATOM 801 O O . TRP A 1 104 ? -0.142 11.250 16.467 1.00 93.44 104 TRP A O 1
ATOM 811 N N . ASN A 1 105 ? 0.378 12.008 14.406 1.00 94.12 105 ASN A N 1
ATOM 812 C CA . ASN A 1 105 ? -0.502 13.172 14.468 1.00 94.12 105 ASN A CA 1
ATOM 813 C C . ASN A 1 105 ? -1.981 12.780 14.228 1.00 94.12 105 ASN A C 1
ATOM 815 O O . ASN A 1 105 ? -2.304 11.626 13.931 1.00 94.12 105 ASN A O 1
ATOM 819 N N . ALA A 1 106 ? -2.901 13.736 14.387 1.00 94.56 106 ALA A N 1
ATOM 820 C CA . ALA A 1 106 ? -4.337 13.482 14.254 1.00 94.56 106 ALA A CA 1
ATOM 821 C C . ALA A 1 106 ? -4.747 13.012 12.844 1.00 94.56 106 ALA A C 1
ATOM 823 O O . ALA A 1 106 ? -5.562 12.099 12.726 1.00 94.56 106 ALA A O 1
ATOM 824 N N . GLN A 1 107 ? -4.151 13.580 11.792 1.00 94.00 107 GLN A N 1
ATOM 825 C CA . GLN A 1 107 ? -4.449 13.241 10.395 1.00 94.00 107 GLN A CA 1
ATOM 826 C C . GLN A 1 107 ? -3.960 11.831 10.033 1.00 94.00 107 GLN A C 1
ATOM 828 O O . GLN A 1 107 ? -4.694 11.051 9.439 1.00 94.00 107 GLN A O 1
ATOM 833 N N . GLN A 1 108 ? -2.760 11.454 10.475 1.00 93.75 108 GLN A N 1
ATOM 834 C CA . GLN A 1 108 ? -2.207 10.108 10.291 1.00 93.75 108 GLN A CA 1
ATOM 835 C C . GLN A 1 108 ? -3.055 9.056 11.022 1.00 93.75 108 GLN A C 1
ATOM 837 O O . GLN A 1 108 ? -3.365 8.004 10.471 1.00 93.75 108 GLN A O 1
ATOM 842 N N . LYS A 1 109 ? -3.516 9.364 12.243 1.00 93.12 109 LYS A N 1
ATOM 843 C CA . LYS A 1 109 ? -4.466 8.504 12.972 1.00 93.12 109 LYS A CA 1
ATOM 844 C C . LYS A 1 109 ? -5.807 8.382 12.249 1.00 93.12 109 LYS A C 1
ATOM 846 O O . LYS A 1 109 ? -6.403 7.309 12.272 1.00 93.12 109 LYS A O 1
ATOM 851 N N . ALA A 1 110 ? -6.294 9.459 11.632 1.00 91.50 110 ALA A N 1
ATOM 852 C CA . ALA A 1 110 ? -7.509 9.420 10.824 1.00 91.50 110 ALA A CA 1
ATOM 853 C C . ALA A 1 110 ? -7.334 8.520 9.589 1.00 91.50 110 ALA A C 1
ATOM 855 O O . ALA A 1 110 ? -8.231 7.731 9.306 1.00 91.50 110 ALA A O 1
ATOM 856 N N . ALA A 1 111 ? -6.165 8.548 8.941 1.00 92.81 111 ALA A N 1
ATOM 857 C CA . ALA A 1 111 ? -5.841 7.654 7.828 1.00 92.81 111 ALA A CA 1
ATOM 858 C C . ALA A 1 111 ? -5.855 6.167 8.231 1.00 92.81 111 ALA A C 1
ATOM 860 O O . ALA A 1 111 ? -6.352 5.333 7.488 1.00 92.81 111 ALA A O 1
ATOM 861 N N . PHE A 1 112 ? -5.394 5.806 9.433 1.00 92.06 112 PHE A N 1
ATOM 862 C CA . PHE A 1 112 ? -5.515 4.414 9.896 1.00 92.06 112 PHE A CA 1
ATOM 863 C C . PHE A 1 112 ? -6.969 4.002 10.151 1.00 92.06 112 PHE A C 1
ATOM 865 O O . PHE A 1 112 ? -7.352 2.864 9.893 1.00 92.06 112 PHE A O 1
ATOM 872 N N . ARG A 1 113 ? -7.797 4.924 10.654 1.00 89.12 113 ARG A N 1
ATOM 873 C CA . ARG A 1 113 ? -9.218 4.655 10.918 1.00 89.12 113 ARG A CA 1
ATOM 874 C C . ARG A 1 113 ? -10.045 4.558 9.638 1.00 89.12 113 ARG A C 1
ATOM 876 O O . ARG A 1 113 ? -11.041 3.838 9.639 1.00 89.12 113 ARG A O 1
ATOM 883 N N . SER A 1 114 ? -9.647 5.241 8.563 1.00 90.44 114 SER A N 1
ATOM 884 C CA . SER A 1 114 ? -10.385 5.215 7.294 1.00 90.44 114 SER A CA 1
ATOM 885 C C . SER A 1 114 ? -10.380 3.841 6.621 1.00 90.44 114 SER A C 1
ATOM 887 O O . SER A 1 114 ? -11.267 3.573 5.820 1.00 90.44 114 SER A O 1
ATOM 889 N N . LEU A 1 115 ? -9.477 2.929 7.005 1.00 90.00 115 LEU A N 1
ATOM 890 C CA . LEU A 1 115 ? -9.446 1.546 6.507 1.00 90.00 115 LEU A CA 1
ATOM 891 C C . LEU A 1 115 ? -10.753 0.774 6.758 1.00 90.00 115 LEU A C 1
ATOM 893 O O . LEU A 1 115 ? -11.065 -0.154 6.016 1.00 90.00 115 LEU A O 1
ATOM 897 N N . ARG A 1 116 ? -11.539 1.175 7.768 1.00 89.19 116 ARG A N 1
ATOM 898 C CA . ARG A 1 116 ? -12.865 0.596 8.042 1.00 89.19 116 ARG A CA 1
ATOM 899 C C . ARG A 1 116 ? -13.989 1.152 7.172 1.00 89.19 116 ARG A C 1
ATOM 901 O O . ARG A 1 116 ? -15.117 0.679 7.249 1.00 89.19 116 ARG A O 1
ATOM 908 N N . ARG A 1 117 ? -13.711 2.188 6.381 1.00 88.75 117 ARG A N 1
ATOM 909 C CA . ARG A 1 117 ? -14.701 2.867 5.546 1.00 88.75 117 ARG A CA 1
ATOM 910 C C . ARG A 1 117 ? -14.044 3.430 4.289 1.00 88.75 117 ARG A C 1
ATOM 912 O O . ARG A 1 117 ? -13.913 4.641 4.123 1.00 88.75 117 ARG A O 1
ATOM 919 N N . THR A 1 118 ? -13.605 2.526 3.423 1.00 89.38 118 THR A N 1
ATOM 920 C CA . THR A 1 118 ? -12.960 2.860 2.147 1.00 89.38 118 THR A CA 1
ATOM 921 C C . THR A 1 118 ? -13.958 2.790 1.000 1.00 89.38 118 THR A C 1
ATOM 923 O O . THR A 1 118 ? -14.797 1.895 0.965 1.00 89.38 118 THR A O 1
ATOM 926 N N . LYS A 1 119 ? -13.885 3.713 0.040 1.00 85.44 119 LYS A N 1
ATOM 927 C CA . LYS A 1 119 ? -14.758 3.677 -1.141 1.00 85.44 119 LYS A CA 1
ATOM 928 C C . LYS A 1 119 ? -14.228 2.664 -2.145 1.00 85.44 119 LYS A C 1
ATOM 930 O O . LYS A 1 119 ? -13.066 2.734 -2.536 1.00 85.44 119 LYS A O 1
ATOM 935 N N . GLY A 1 120 ? -15.050 1.680 -2.513 1.00 82.12 120 GLY A N 1
ATOM 936 C CA . GLY A 1 120 ? -14.650 0.610 -3.437 1.00 82.12 120 GLY A CA 1
ATOM 937 C C . GLY A 1 120 ? -13.457 -0.227 -2.949 1.00 82.12 120 GLY A C 1
ATOM 938 O O . GLY A 1 120 ? -12.753 -0.835 -3.755 1.00 82.12 120 GLY A O 1
ATOM 939 N N . GLY A 1 121 ? -13.181 -0.234 -1.639 1.00 84.88 121 GLY A N 1
ATOM 940 C CA . GLY A 1 121 ? -11.998 -0.894 -1.080 1.00 84.88 121 GLY A CA 1
ATOM 941 C C . GLY A 1 121 ? -10.683 -0.151 -1.346 1.00 84.88 121 GLY A C 1
ATOM 942 O O . GLY A 1 121 ? -9.616 -0.738 -1.178 1.00 84.88 121 GLY A O 1
ATOM 943 N N . CYS A 1 122 ? -10.739 1.106 -1.798 1.00 86.56 122 CYS A N 1
ATOM 944 C CA . CYS A 1 122 ? -9.578 1.920 -2.138 1.00 86.56 122 CYS A CA 1
ATOM 945 C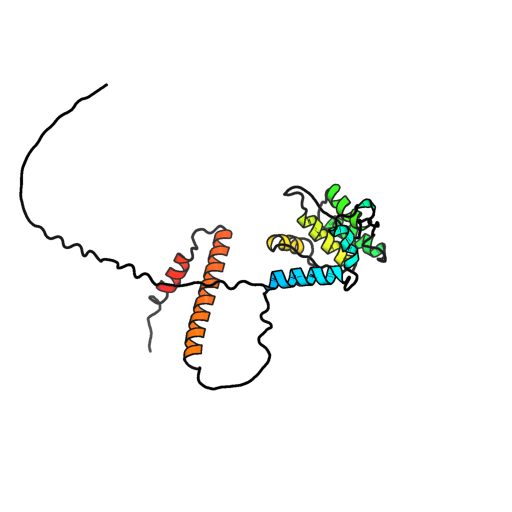 C . CYS A 1 122 ? -9.462 3.139 -1.214 1.00 86.56 122 CYS A C 1
ATOM 947 O O . CYS A 1 122 ? -10.455 3.756 -0.821 1.00 86.56 122 CYS A O 1
ATOM 949 N N . ALA A 1 123 ? -8.224 3.496 -0.879 1.00 88.19 123 ALA A N 1
ATOM 950 C CA . ALA A 1 123 ? -7.897 4.711 -0.152 1.00 88.19 123 ALA A CA 1
ATOM 951 C C . ALA A 1 123 ? -6.699 5.395 -0.813 1.00 88.19 123 ALA A C 1
ATOM 953 O O . ALA A 1 123 ? -5.702 4.746 -1.130 1.00 88.19 123 ALA A O 1
ATOM 954 N N . ILE A 1 124 ? -6.796 6.712 -0.979 1.00 88.38 124 ILE A N 1
ATOM 955 C CA . ILE A 1 124 ? -5.725 7.552 -1.514 1.00 88.38 124 ILE A CA 1
ATOM 956 C C . ILE A 1 124 ? -5.160 8.372 -0.356 1.00 88.38 124 ILE A C 1
ATOM 958 O O . ILE A 1 124 ? -5.906 9.008 0.390 1.00 88.38 124 ILE A O 1
ATOM 962 N N . LEU A 1 125 ? -3.839 8.327 -0.184 1.00 90.75 125 LEU A N 1
ATOM 963 C CA . LEU A 1 125 ? -3.137 9.096 0.837 1.00 90.75 125 LEU A CA 1
ATOM 964 C C . LEU A 1 125 ? -2.369 10.245 0.187 1.00 90.75 125 LEU A C 1
ATOM 966 O O . LEU A 1 125 ? -1.323 10.041 -0.429 1.00 90.75 125 LEU A O 1
ATOM 970 N N . GLU A 1 126 ? -2.859 11.460 0.396 1.00 90.75 126 GLU A N 1
ATOM 971 C CA . GLU A 1 126 ? -2.248 12.681 -0.121 1.00 90.75 126 GLU A CA 1
ATOM 972 C C . GLU A 1 126 ? -1.570 13.488 0.987 1.00 90.75 126 GLU A C 1
ATOM 974 O O . GLU A 1 126 ? -1.904 13.398 2.169 1.00 90.75 126 GLU A O 1
ATOM 979 N N . GLY A 1 127 ? -0.577 14.285 0.604 1.00 89.50 127 GLY A N 1
ATOM 980 C CA . GLY A 1 127 ? 0.117 15.174 1.525 1.00 89.50 127 GLY A CA 1
ATOM 981 C C . GLY A 1 127 ? 1.400 15.732 0.931 1.00 89.50 127 GLY A C 1
ATOM 982 O O . GLY A 1 127 ? 1.984 15.156 0.009 1.00 89.50 127 GLY A O 1
ATOM 983 N N . PHE A 1 128 ? 1.883 16.831 1.496 1.00 87.94 128 PHE A N 1
ATOM 984 C CA . PHE A 1 128 ? 3.121 17.476 1.066 1.00 87.94 128 PHE A CA 1
ATOM 985 C C . PHE A 1 128 ? 4.364 16.631 1.404 1.00 87.94 128 PHE A C 1
ATOM 987 O O . PHE A 1 128 ? 4.298 15.577 2.059 1.00 87.94 128 PHE A O 1
ATOM 994 N N . LEU A 1 129 ? 5.520 17.043 0.886 1.00 85.56 129 LEU A N 1
ATOM 995 C CA . LEU A 1 129 ? 6.803 16.424 1.221 1.00 85.56 129 LEU A CA 1
ATOM 996 C C . LEU A 1 129 ? 7.062 16.538 2.732 1.00 85.56 129 LEU A C 1
ATOM 998 O O . LEU A 1 129 ? 6.726 17.537 3.357 1.00 85.56 129 LEU A O 1
ATOM 1002 N N . GLY A 1 130 ? 7.612 15.482 3.335 1.00 84.88 130 GLY A N 1
ATOM 1003 C CA . GLY A 1 130 ? 7.909 15.449 4.774 1.00 84.88 130 GLY A CA 1
ATOM 1004 C C . GLY A 1 130 ? 6.731 15.117 5.703 1.00 84.88 130 GLY A C 1
ATOM 1005 O O . GLY A 1 130 ? 6.957 14.850 6.878 1.00 84.88 130 GLY A O 1
ATOM 1006 N N . CYS A 1 131 ? 5.487 15.013 5.214 1.00 86.81 131 CYS A N 1
ATOM 1007 C CA . CYS A 1 131 ? 4.321 14.682 6.058 1.00 86.81 131 CYS A CA 1
ATOM 1008 C C . CYS A 1 131 ? 4.254 13.210 6.537 1.00 86.81 131 CYS A C 1
ATOM 1010 O O . CYS A 1 131 ? 3.286 12.806 7.186 1.00 86.81 131 CYS A O 1
ATOM 1012 N N . GLY A 1 132 ? 5.261 12.390 6.215 1.00 87.00 132 GLY A N 1
ATOM 1013 C CA . GLY A 1 132 ? 5.343 10.991 6.652 1.00 87.00 132 GLY A CA 1
ATOM 1014 C C . GLY A 1 132 ? 4.415 10.028 5.906 1.00 87.00 132 GLY A C 1
ATOM 1015 O O . GLY A 1 132 ? 3.999 9.028 6.483 1.00 87.00 132 GLY A O 1
ATOM 1016 N N . LYS A 1 133 ? 4.074 10.308 4.638 1.00 89.81 133 LYS A N 1
ATOM 1017 C CA . LYS A 1 133 ? 3.223 9.431 3.805 1.00 89.81 133 LYS A CA 1
ATOM 1018 C C . LYS A 1 133 ? 3.761 8.001 3.737 1.00 89.81 133 LYS A C 1
ATOM 1020 O O . LYS A 1 133 ? 3.023 7.053 3.981 1.00 89.81 133 LYS A O 1
ATOM 1025 N N . THR A 1 134 ? 5.060 7.863 3.473 1.00 87.88 134 THR A N 1
ATOM 1026 C CA . THR A 1 134 ? 5.752 6.571 3.436 1.00 87.88 134 THR A CA 1
ATOM 1027 C C . THR A 1 134 ? 5.655 5.858 4.780 1.00 87.88 134 THR A C 1
ATOM 1029 O O . THR A 1 134 ? 5.282 4.690 4.816 1.00 87.88 134 THR A O 1
ATOM 1032 N N . SER A 1 135 ? 5.861 6.574 5.894 1.00 88.56 135 SER A N 1
ATOM 1033 C CA . SER A 1 135 ? 5.690 6.007 7.234 1.00 88.56 135 SER A CA 1
ATOM 1034 C C . SER A 1 135 ? 4.258 5.509 7.472 1.00 88.56 135 SER A C 1
ATOM 1036 O O . SER A 1 135 ? 4.076 4.451 8.062 1.00 88.56 135 SER A O 1
ATOM 1038 N N . VAL A 1 136 ? 3.236 6.248 7.022 1.00 91.75 136 VAL A N 1
ATOM 1039 C CA . VAL A 1 136 ? 1.823 5.849 7.157 1.00 91.75 136 VAL A CA 1
ATOM 1040 C C . VAL A 1 136 ? 1.509 4.616 6.310 1.00 91.75 136 VAL A C 1
ATOM 1042 O O . VAL A 1 136 ? 0.854 3.703 6.809 1.00 91.75 136 VAL A O 1
ATOM 1045 N N . LEU A 1 137 ? 1.989 4.542 5.064 1.00 90.50 137 LEU A N 1
ATOM 1046 C CA . LEU A 1 137 ? 1.812 3.360 4.211 1.00 90.50 137 LEU A CA 1
ATOM 1047 C C . LEU A 1 137 ? 2.508 2.133 4.807 1.00 90.50 137 LEU A C 1
ATOM 1049 O O . LEU A 1 137 ? 1.906 1.066 4.902 1.00 90.50 137 LEU A O 1
ATOM 1053 N N . ALA A 1 138 ? 3.742 2.303 5.280 1.00 88.06 138 ALA A N 1
ATOM 1054 C CA . ALA A 1 138 ? 4.505 1.251 5.935 1.00 88.06 138 ALA A CA 1
ATOM 1055 C C . ALA A 1 138 ? 3.804 0.735 7.201 1.00 88.06 138 ALA A C 1
ATOM 1057 O O . ALA A 1 138 ? 3.600 -0.465 7.375 1.00 88.06 138 ALA A O 1
ATOM 1058 N N . ALA A 1 139 ? 3.356 1.652 8.055 1.00 90.62 139 ALA A N 1
ATOM 1059 C CA . ALA A 1 139 ? 2.609 1.335 9.263 1.00 90.62 139 ALA A CA 1
ATOM 1060 C C . ALA A 1 139 ? 1.263 0.653 8.941 1.00 90.62 139 ALA A C 1
ATOM 1062 O O . ALA A 1 139 ? 0.875 -0.299 9.615 1.00 90.62 139 ALA A O 1
ATOM 1063 N N . THR A 1 140 ? 0.585 1.067 7.869 1.00 92.44 140 THR A N 1
ATOM 1064 C CA . THR A 1 140 ? -0.648 0.424 7.384 1.00 92.44 140 THR A CA 1
ATOM 1065 C C . THR A 1 140 ? -0.394 -1.009 6.918 1.00 92.44 140 THR A C 1
ATOM 1067 O O . THR A 1 140 ? -1.149 -1.908 7.277 1.00 92.44 140 THR A O 1
ATOM 1070 N N . ALA A 1 141 ? 0.694 -1.252 6.183 1.00 90.69 141 ALA A N 1
ATOM 1071 C CA . ALA A 1 141 ? 1.093 -2.596 5.771 1.00 90.69 141 ALA A CA 1
ATOM 1072 C C . ALA A 1 141 ? 1.385 -3.498 6.982 1.00 90.69 141 ALA A C 1
ATOM 1074 O O . ALA A 1 141 ? 0.885 -4.619 7.055 1.00 90.69 141 ALA A O 1
ATOM 1075 N N . ILE A 1 142 ? 2.124 -2.980 7.969 1.00 89.31 142 ILE A N 1
ATOM 1076 C CA . ILE A 1 142 ? 2.380 -3.660 9.247 1.00 89.31 142 ILE A CA 1
ATOM 1077 C C . ILE A 1 142 ? 1.059 -4.001 9.949 1.00 89.31 142 ILE A C 1
ATOM 1079 O O . ILE A 1 142 ? 0.862 -5.134 10.388 1.00 89.31 142 ILE A O 1
ATOM 1083 N N . PHE A 1 143 ? 0.141 -3.039 10.040 1.00 92.25 143 PHE A N 1
ATOM 1084 C CA . PHE A 1 143 ? -1.165 -3.222 10.665 1.00 92.25 143 PHE A CA 1
ATOM 1085 C C . PHE A 1 143 ? -1.989 -4.317 9.977 1.00 92.25 143 PHE A C 1
ATOM 1087 O O . PHE A 1 143 ? -2.443 -5.239 10.650 1.00 92.25 143 PHE A O 1
ATOM 1094 N N . LEU A 1 144 ? -2.128 -4.266 8.650 1.00 92.56 144 LEU A N 1
ATOM 1095 C CA . LEU A 1 144 ? -2.873 -5.270 7.887 1.00 92.56 144 LEU A CA 1
ATOM 1096 C C . LEU A 1 144 ? -2.242 -6.662 8.023 1.00 92.56 144 LEU A C 1
ATOM 1098 O O . LEU A 1 144 ? -2.949 -7.635 8.273 1.00 92.56 144 LEU A O 1
ATOM 1102 N N . HIS A 1 145 ? -0.914 -6.762 7.972 1.00 91.19 145 HIS A N 1
ATOM 1103 C CA . HIS A 1 145 ? -0.225 -8.028 8.217 1.00 91.19 145 HIS A CA 1
ATOM 1104 C C . HIS A 1 145 ? -0.540 -8.597 9.611 1.00 91.19 145 HIS A C 1
ATOM 1106 O O . HIS A 1 145 ? -0.821 -9.783 9.764 1.00 91.19 145 HIS A O 1
ATOM 1112 N N . ARG A 1 146 ? -0.558 -7.750 10.649 1.00 89.69 146 ARG A N 1
ATOM 1113 C CA . ARG A 1 146 ? -0.911 -8.162 12.021 1.00 89.69 146 ARG A CA 1
ATOM 1114 C C . ARG A 1 146 ? -2.379 -8.564 12.172 1.00 89.69 146 ARG A C 1
ATOM 1116 O O . ARG A 1 146 ? -2.679 -9.372 13.043 1.00 89.69 146 ARG A O 1
ATOM 1123 N N . CYS A 1 147 ? -3.262 -8.038 11.329 1.00 91.81 147 CYS A N 1
ATOM 1124 C CA . CYS A 1 147 ? -4.652 -8.478 11.229 1.00 91.81 147 CYS A CA 1
ATOM 1125 C C . CYS A 1 147 ? -4.816 -9.810 10.470 1.00 91.81 147 CYS A C 1
ATOM 1127 O O . CYS A 1 147 ? -5.940 -10.286 10.345 1.00 91.81 147 CYS A O 1
ATOM 1129 N N . GLY A 1 148 ? -3.727 -10.418 9.982 1.00 90.12 148 GLY A N 1
ATOM 1130 C CA . GLY A 1 148 ? -3.733 -11.714 9.296 1.00 90.12 148 GLY A CA 1
ATOM 1131 C C . GLY A 1 148 ? -3.766 -11.631 7.768 1.00 90.12 148 GLY A C 1
ATOM 1132 O O . GLY A 1 148 ? -3.902 -12.659 7.109 1.00 90.12 148 GLY A O 1
ATOM 1133 N N . PHE A 1 149 ? -3.638 -10.436 7.182 1.00 90.25 149 PHE A N 1
ATOM 1134 C CA . PHE A 1 149 ? -3.618 -10.278 5.729 1.00 90.25 149 PHE A CA 1
ATOM 1135 C C . PHE A 1 149 ? -2.233 -10.552 5.133 1.00 90.25 149 PHE A C 1
ATOM 1137 O O . PHE A 1 149 ? -1.204 -10.159 5.682 1.00 90.25 149 PHE A O 1
ATOM 1144 N N . ASN A 1 150 ? -2.214 -11.127 3.930 1.00 88.94 150 ASN A N 1
ATOM 1145 C CA . ASN A 1 150 ? -1.027 -11.117 3.079 1.00 88.94 150 ASN A CA 1
ATOM 1146 C C . ASN A 1 150 ? -0.942 -9.766 2.365 1.00 88.94 150 ASN A C 1
ATOM 1148 O O . ASN A 1 150 ? -1.836 -9.410 1.597 1.00 88.94 150 ASN A O 1
ATOM 1152 N N . VAL A 1 151 ? 0.126 -9.010 2.618 1.00 88.94 151 VAL A N 1
ATOM 1153 C CA . VAL A 1 151 ? 0.274 -7.648 2.094 1.00 88.94 151 VAL A CA 1
ATOM 1154 C C . VAL A 1 151 ? 1.273 -7.627 0.946 1.00 88.94 151 VAL A C 1
ATOM 1156 O O . VAL A 1 151 ? 2.442 -7.971 1.116 1.00 88.94 151 VAL A O 1
ATOM 1159 N N . PHE A 1 152 ? 0.817 -7.176 -0.221 1.00 89.38 152 PHE A N 1
ATOM 1160 C CA . PHE A 1 152 ? 1.674 -6.898 -1.367 1.00 89.38 152 PHE A CA 1
ATOM 1161 C C . PHE A 1 152 ? 1.967 -5.398 -1.433 1.00 89.38 152 PHE A C 1
ATOM 1163 O O . PHE A 1 152 ? 1.055 -4.592 -1.606 1.00 89.38 152 PHE A O 1
ATOM 1170 N N . LEU A 1 153 ? 3.239 -5.023 -1.276 1.00 85.25 153 LEU A N 1
ATOM 1171 C CA . LEU A 1 153 ? 3.681 -3.631 -1.279 1.00 85.25 153 LEU A CA 1
ATOM 1172 C C . LEU A 1 153 ? 4.569 -3.361 -2.496 1.00 85.25 153 LEU A C 1
ATOM 1174 O O . LEU A 1 153 ? 5.598 -4.011 -2.679 1.00 85.25 153 LEU A O 1
ATOM 1178 N N . VAL A 1 154 ? 4.192 -2.364 -3.295 1.00 85.31 154 VAL A N 1
ATOM 1179 C CA . VAL A 1 154 ? 4.971 -1.886 -4.442 1.00 85.31 154 VAL A CA 1
ATOM 1180 C C . VAL A 1 154 ? 5.465 -0.485 -4.123 1.00 85.31 154 VAL A C 1
ATOM 1182 O O . VAL A 1 154 ? 4.672 0.446 -4.024 1.00 85.31 154 VAL A O 1
ATOM 1185 N N . VAL A 1 155 ? 6.773 -0.343 -3.930 1.00 77.69 155 VAL A N 1
ATOM 1186 C CA . VAL A 1 155 ? 7.421 0.932 -3.602 1.00 77.69 155 VAL A CA 1
ATOM 1187 C C . VAL A 1 155 ? 8.746 1.061 -4.336 1.00 77.69 155 VAL A C 1
ATOM 1189 O O . VAL A 1 155 ? 9.383 0.064 -4.694 1.00 77.69 155 VAL A O 1
ATOM 1192 N N . GLU A 1 156 ? 9.186 2.300 -4.530 1.00 73.50 156 GLU A N 1
ATOM 1193 C CA . GLU 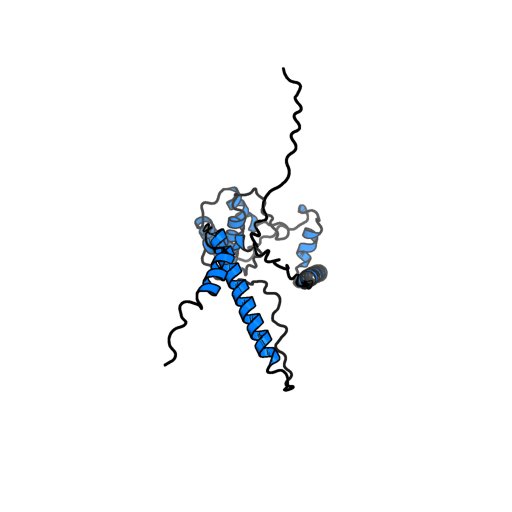A 1 156 ? 10.530 2.565 -5.023 1.00 73.50 156 GLU A CA 1
ATOM 1194 C C . GLU A 1 156 ? 11.573 2.177 -3.963 1.00 73.50 156 GLU A C 1
ATOM 1196 O O . GLU A 1 156 ? 11.324 2.222 -2.757 1.00 73.50 156 GLU A O 1
ATOM 1201 N N . ARG A 1 157 ? 12.771 1.778 -4.404 1.00 68.25 157 ARG A N 1
ATOM 1202 C CA . ARG A 1 157 ? 13.806 1.186 -3.543 1.00 68.25 157 ARG A CA 1
ATOM 1203 C C . ARG A 1 157 ? 14.120 2.007 -2.288 1.00 68.25 157 ARG A C 1
ATOM 1205 O O . ARG A 1 157 ? 14.289 1.397 -1.239 1.00 68.25 157 ARG A O 1
ATOM 1212 N N . ALA A 1 158 ? 14.183 3.333 -2.398 1.00 64.94 158 ALA A N 1
ATOM 1213 C CA . ALA A 1 158 ? 14.515 4.231 -1.290 1.00 64.94 158 ALA A CA 1
ATOM 1214 C C . ALA A 1 158 ? 13.424 4.301 -0.203 1.00 64.94 158 ALA A C 1
ATOM 1216 O O . ALA A 1 158 ? 13.706 4.650 0.936 1.00 64.94 158 ALA A O 1
ATOM 1217 N N . GLN A 1 159 ? 12.179 3.951 -0.536 1.00 68.50 159 GLN A N 1
ATOM 1218 C CA . GLN A 1 159 ? 11.034 4.022 0.378 1.00 68.50 159 GLN A CA 1
ATOM 1219 C C . GLN A 1 159 ? 10.863 2.742 1.210 1.00 68.50 159 GLN A C 1
ATOM 1221 O O . GLN A 1 159 ? 10.102 2.721 2.174 1.00 68.50 159 GLN A O 1
ATOM 1226 N N . PHE A 1 160 ? 11.562 1.663 0.842 1.00 67.31 160 PHE A N 1
ATOM 1227 C CA . PHE A 1 160 ? 11.439 0.366 1.503 1.00 67.31 160 PHE A CA 1
ATOM 1228 C C . PHE A 1 160 ? 12.191 0.298 2.840 1.00 67.31 160 PHE A C 1
ATOM 1230 O O . PHE A 1 160 ? 11.734 -0.372 3.764 1.00 67.31 160 PHE A O 1
ATOM 1237 N N . ASP A 1 161 ? 13.314 1.008 2.967 1.00 70.25 161 ASP A N 1
ATOM 1238 C CA . ASP A 1 161 ? 14.154 0.951 4.172 1.00 70.25 161 ASP A CA 1
ATOM 1239 C C . ASP A 1 161 ? 13.401 1.471 5.416 1.00 70.25 161 ASP A C 1
ATOM 1241 O O . ASP A 1 161 ? 13.603 0.990 6.534 1.00 70.25 161 ASP A O 1
ATOM 1245 N N . GLU A 1 162 ? 12.434 2.370 5.208 1.00 69.06 162 GLU A N 1
ATOM 1246 C CA . GLU A 1 162 ? 11.548 2.895 6.248 1.00 69.06 162 GLU A CA 1
ATOM 1247 C C . GLU A 1 162 ? 10.577 1.832 6.802 1.00 69.06 162 GLU A C 1
ATOM 1249 O O . GLU A 1 162 ? 10.267 1.846 7.991 1.00 69.06 162 GLU A O 1
ATOM 1254 N N . LEU A 1 163 ? 10.149 0.860 5.985 1.00 68.31 163 LEU A N 1
ATOM 1255 C CA . LEU A 1 163 ? 9.306 -0.260 6.427 1.00 68.31 163 LEU A CA 1
ATOM 1256 C C . LEU A 1 163 ? 10.081 -1.189 7.369 1.00 68.31 163 LEU A C 1
ATOM 1258 O O . LEU A 1 163 ? 9.580 -1.544 8.435 1.00 68.31 163 LEU A O 1
ATOM 1262 N N . SER A 1 164 ? 11.314 -1.547 6.995 1.00 65.75 164 SER A N 1
ATOM 1263 C CA . SER A 1 164 ? 12.176 -2.409 7.813 1.00 65.75 164 SER A CA 1
ATOM 1264 C C . SER A 1 164 ? 12.606 -1.764 9.129 1.00 65.75 164 SER A C 1
ATOM 1266 O O . SER A 1 164 ? 12.874 -2.476 10.093 1.00 65.75 164 SER A O 1
ATOM 1268 N N . ALA A 1 165 ? 12.659 -0.432 9.181 1.00 72.69 165 ALA A N 1
ATOM 1269 C CA . ALA A 1 165 ? 13.011 0.302 10.390 1.00 72.69 165 ALA A CA 1
ATOM 1270 C C . ALA A 1 165 ? 11.865 0.366 11.418 1.00 72.69 165 ALA A C 1
ATOM 1272 O O . ALA A 1 165 ? 12.129 0.556 12.604 1.00 72.69 165 ALA A O 1
ATOM 1273 N N . LEU A 1 166 ? 10.602 0.236 10.987 1.00 74.19 166 LEU A N 1
ATOM 1274 C CA . LEU A 1 166 ? 9.433 0.456 11.849 1.00 74.19 166 LEU A CA 1
ATOM 1275 C C . LEU A 1 166 ? 9.036 -0.762 12.695 1.00 74.19 166 LEU A C 1
ATOM 1277 O O . LEU A 1 166 ? 8.662 -0.594 13.853 1.00 74.19 166 LEU A O 1
ATOM 1281 N N . ASP A 1 167 ? 9.085 -1.974 12.146 1.00 72.75 167 ASP A N 1
ATOM 1282 C CA . ASP A 1 167 ? 8.837 -3.223 12.885 1.00 72.75 167 ASP A CA 1
ATOM 1283 C C . ASP A 1 167 ? 9.594 -4.346 12.152 1.00 72.75 167 ASP A C 1
ATOM 1285 O O . ASP A 1 167 ? 9.487 -4.435 10.924 1.00 72.75 167 ASP A O 1
ATOM 1289 N N . PRO A 1 168 ? 10.355 -5.212 12.848 1.00 70.81 168 PRO A N 1
ATOM 1290 C CA . PRO A 1 168 ? 11.005 -6.363 12.230 1.00 70.81 168 PRO A CA 1
ATOM 1291 C C . PRO A 1 168 ? 9.949 -7.415 11.868 1.00 70.81 168 PRO A C 1
ATOM 1293 O O . PRO A 1 168 ? 9.706 -8.375 12.599 1.00 70.81 168 PRO A O 1
ATOM 1296 N N . ILE A 1 169 ? 9.270 -7.207 10.743 1.00 72.75 169 ILE A N 1
ATOM 1297 C CA . ILE A 1 169 ? 8.330 -8.166 10.164 1.00 72.75 169 ILE A CA 1
ATOM 1298 C C . ILE A 1 169 ? 9.065 -9.018 9.138 1.00 72.75 169 ILE A C 1
ATOM 1300 O O . ILE A 1 169 ? 9.928 -8.532 8.409 1.00 72.75 169 ILE A O 1
ATOM 1304 N N . GLN A 1 170 ? 8.707 -10.298 9.068 1.00 74.44 170 GLN A N 1
ATOM 1305 C CA . GLN A 1 170 ? 9.179 -11.179 8.013 1.00 74.44 170 GLN A CA 1
ATOM 1306 C C . GLN A 1 170 ? 8.561 -10.748 6.679 1.00 74.44 170 GLN A C 1
ATOM 1308 O O . GLN A 1 170 ? 7.345 -10.765 6.512 1.00 74.44 170 GLN A O 1
ATOM 1313 N N . TYR A 1 171 ? 9.397 -10.368 5.719 1.00 75.31 171 TYR A N 1
ATOM 1314 C CA . TYR A 1 171 ? 8.960 -10.011 4.375 1.00 75.31 171 TYR A CA 1
ATOM 1315 C C . TYR A 1 171 ? 9.818 -10.714 3.328 1.00 75.31 171 TYR A C 1
ATOM 1317 O O . TYR A 1 171 ? 10.987 -11.027 3.556 1.00 75.31 171 TYR A O 1
ATOM 1325 N N . VAL A 1 172 ? 9.243 -10.915 2.143 1.00 76.00 172 VAL A N 1
ATOM 1326 C CA . VAL A 1 172 ? 9.970 -11.391 0.964 1.00 76.00 172 VAL A CA 1
ATOM 1327 C C . VAL A 1 172 ? 10.105 -10.233 -0.008 1.00 76.00 172 VAL A C 1
ATOM 1329 O O . VAL A 1 172 ? 9.118 -9.698 -0.509 1.00 76.00 172 VAL A O 1
ATOM 1332 N N . ARG A 1 173 ? 11.347 -9.837 -0.287 1.00 73.44 173 ARG A N 1
ATOM 1333 C CA . ARG A 1 173 ? 11.626 -8.802 -1.279 1.00 73.44 173 ARG A CA 1
ATOM 1334 C C . ARG A 1 173 ? 11.785 -9.435 -2.654 1.00 73.44 173 ARG A C 1
ATOM 1336 O O . ARG A 1 173 ? 12.836 -9.992 -2.963 1.00 73.44 173 ARG A O 1
ATOM 1343 N N . ILE A 1 174 ? 10.778 -9.271 -3.502 1.00 73.69 174 ILE A N 1
ATOM 1344 C CA . ILE A 1 174 ? 10.872 -9.637 -4.916 1.00 73.69 174 ILE A CA 1
ATOM 1345 C C . ILE A 1 174 ? 11.580 -8.491 -5.637 1.00 73.69 174 ILE A C 1
ATOM 1347 O O . ILE A 1 174 ? 11.002 -7.436 -5.894 1.00 73.69 174 ILE A O 1
ATOM 1351 N N . ARG A 1 175 ? 12.871 -8.664 -5.924 1.00 66.38 175 ARG A N 1
ATOM 1352 C CA . ARG A 1 175 ? 13.554 -7.781 -6.871 1.00 66.38 175 ARG A CA 1
ATOM 1353 C C . ARG A 1 175 ? 13.124 -8.204 -8.265 1.00 66.38 175 ARG A C 1
ATOM 1355 O O . ARG A 1 175 ? 13.156 -9.391 -8.571 1.00 66.38 175 ARG A O 1
ATOM 1362 N N . GLY A 1 176 ? 12.731 -7.239 -9.091 1.00 56.91 176 GLY A N 1
ATOM 1363 C CA . GLY A 1 176 ? 12.549 -7.447 -10.522 1.00 56.91 176 GLY A CA 1
ATOM 1364 C C . GLY A 1 176 ? 13.892 -7.728 -11.189 1.00 56.91 176 GLY A C 1
ATOM 1365 O O . GLY A 1 176 ? 14.377 -6.908 -11.958 1.00 56.91 176 GLY A O 1
ATOM 1366 N N . GLU A 1 177 ? 14.523 -8.856 -10.870 1.00 43.47 177 GLU A N 1
ATOM 1367 C CA . GLU A 1 177 ? 15.428 -9.479 -11.817 1.00 43.47 177 GLU A CA 1
ATOM 1368 C C . GLU A 1 177 ? 14.544 -9.951 -12.963 1.00 43.47 177 GLU A C 1
ATOM 1370 O O . GLU A 1 177 ? 13.753 -10.885 -12.835 1.00 43.47 177 GLU A O 1
ATOM 1375 N N . VAL A 1 178 ? 14.615 -9.196 -14.056 1.00 44.22 178 VAL A N 1
ATOM 1376 C CA . VAL A 1 178 ? 14.139 -9.618 -15.366 1.00 44.22 178 VAL A CA 1
ATOM 1377 C C . VAL A 1 178 ? 14.640 -11.047 -15.586 1.00 44.22 178 VAL A C 1
ATOM 1379 O O . VAL A 1 178 ? 15.825 -11.328 -15.425 1.00 44.22 178 VAL A O 1
ATOM 1382 N N . GLU A 1 179 ? 13.689 -11.937 -15.840 1.00 39.62 179 GLU A N 1
ATOM 1383 C CA . GLU A 1 179 ? 13.817 -13.374 -16.058 1.00 39.62 179 GLU A CA 1
ATOM 1384 C C . GLU A 1 179 ? 15.208 -13.850 -16.514 1.00 39.62 179 GLU A C 1
ATOM 1386 O O . GLU A 1 179 ? 15.544 -13.823 -17.692 1.00 39.62 179 GLU A O 1
ATOM 1391 N N . LYS A 1 180 ? 15.972 -14.451 -15.596 1.00 39.56 180 LYS A N 1
ATOM 1392 C CA . LYS A 1 180 ? 16.972 -15.481 -15.936 1.00 39.56 180 LYS A CA 1
ATOM 1393 C C . LYS A 1 180 ? 16.367 -16.893 -15.886 1.00 39.56 180 LYS A C 1
ATOM 1395 O O . LYS A 1 180 ? 17.041 -17.847 -15.516 1.00 39.56 180 LYS A O 1
ATOM 1400 N N . ARG A 1 181 ? 15.080 -17.049 -16.223 1.00 37.84 181 ARG A N 1
ATOM 1401 C CA . ARG A 1 181 ? 14.369 -18.347 -16.205 1.00 37.84 181 ARG A CA 1
ATOM 1402 C C . ARG A 1 181 ? 14.082 -18.937 -17.591 1.00 37.84 181 ARG A C 1
ATOM 1404 O O . ARG A 1 181 ? 13.205 -19.776 -17.717 1.00 37.84 181 ARG A O 1
ATOM 1411 N N . ALA A 1 182 ? 14.858 -18.567 -18.611 1.00 36.62 182 ALA A N 1
ATOM 1412 C CA . ALA A 1 182 ? 14.759 -19.174 -19.945 1.00 36.62 182 ALA A CA 1
ATOM 1413 C C . ALA A 1 182 ? 15.871 -20.195 -20.277 1.00 36.62 182 ALA A C 1
ATOM 1415 O O . ALA A 1 182 ? 15.940 -20.667 -21.404 1.00 36.62 182 ALA A O 1
ATOM 1416 N N . ARG A 1 183 ? 16.756 -20.565 -19.340 1.00 40.59 183 ARG A N 1
ATOM 1417 C CA . ARG A 1 183 ? 17.832 -21.542 -19.610 1.00 40.59 183 ARG A CA 1
ATOM 1418 C C . ARG A 1 183 ? 17.818 -22.691 -18.609 1.00 40.59 183 ARG A C 1
ATOM 1420 O O . ARG A 1 183 ? 18.691 -22.795 -17.756 1.00 40.59 183 ARG A O 1
ATOM 1427 N N . THR A 1 184 ? 16.797 -23.539 -18.679 1.00 35.66 184 THR A N 1
ATOM 1428 C CA . THR A 1 184 ? 16.852 -24.896 -18.102 1.00 35.66 184 THR A CA 1
ATOM 1429 C C . THR A 1 184 ? 15.848 -25.822 -18.794 1.00 35.66 184 THR A C 1
ATOM 1431 O O . THR A 1 184 ? 14.948 -26.385 -18.189 1.00 35.66 184 THR A O 1
ATOM 1434 N N . SER A 1 185 ? 16.015 -25.971 -20.105 1.00 35.84 185 SER A N 1
ATOM 1435 C CA . SER A 1 185 ? 15.623 -27.168 -20.861 1.00 35.84 185 SER A CA 1
ATOM 1436 C C . SER A 1 185 ? 16.666 -27.311 -21.976 1.00 35.84 185 SER A C 1
ATOM 1438 O O . SER A 1 185 ? 16.647 -26.561 -22.943 1.00 35.84 185 SER A O 1
ATOM 1440 N N . ALA A 1 186 ? 17.800 -27.947 -21.694 1.00 36.97 186 ALA A N 1
ATOM 1441 C CA . ALA A 1 186 ? 18.021 -29.358 -22.005 1.00 36.97 186 ALA A CA 1
ATOM 1442 C C . ALA A 1 186 ? 17.822 -29.668 -23.502 1.00 36.97 186 ALA A C 1
ATOM 1444 O O . ALA A 1 186 ? 16.717 -29.982 -23.930 1.00 36.97 186 ALA A O 1
ATOM 1445 N N . ASN A 1 187 ? 18.915 -29.597 -24.269 1.00 29.47 187 ASN A N 1
ATOM 1446 C CA . ASN A 1 187 ? 19.325 -30.672 -25.175 1.00 29.47 187 ASN A CA 1
ATOM 1447 C C . ASN A 1 187 ? 20.859 -30.645 -25.369 1.00 29.47 187 ASN A C 1
ATOM 1449 O O . ASN A 1 187 ? 21.457 -29.579 -25.205 1.00 29.47 187 ASN A O 1
ATOM 1453 N N . PRO A 1 188 ? 21.503 -31.802 -25.626 1.00 40.44 188 PRO A N 1
ATOM 1454 C CA . PRO A 1 188 ? 22.936 -32.006 -25.421 1.00 40.44 188 PRO A CA 1
ATOM 1455 C C . PRO A 1 188 ? 23.775 -31.935 -26.712 1.00 40.44 188 PRO A C 1
ATOM 1457 O O . PRO A 1 188 ? 23.361 -32.454 -27.739 1.00 40.44 188 PRO A O 1
ATOM 1460 N N . LEU A 1 189 ? 24.996 -31.401 -26.546 1.00 39.25 189 LEU A N 1
ATOM 1461 C CA . LEU A 1 189 ? 26.259 -31.658 -27.270 1.00 39.25 189 LEU A CA 1
ATOM 1462 C C . LEU A 1 189 ? 26.352 -31.405 -28.789 1.00 39.25 189 LEU A C 1
ATOM 1464 O O . LEU A 1 189 ? 25.837 -32.181 -29.581 1.00 39.25 189 LEU A O 1
ATOM 1468 N N . GLU A 1 190 ? 27.253 -30.482 -29.161 1.00 32.97 190 GLU A N 1
ATOM 1469 C CA . GLU A 1 190 ? 28.310 -30.769 -30.148 1.00 32.97 190 GLU A CA 1
ATOM 1470 C C . GLU A 1 190 ? 29.692 -30.296 -29.627 1.00 32.97 190 GLU A C 1
ATOM 1472 O O . GLU A 1 190 ? 29.771 -29.243 -28.986 1.00 32.97 190 GLU A O 1
ATOM 1477 N N . PRO A 1 191 ? 30.785 -31.060 -29.837 1.00 46.72 191 PRO A N 1
ATOM 1478 C CA . PRO A 1 191 ? 32.102 -30.773 -29.276 1.00 46.72 191 PRO A CA 1
ATOM 1479 C C . PRO A 1 191 ? 33.000 -30.039 -30.286 1.00 46.72 191 PRO A C 1
ATOM 1481 O O . PRO A 1 191 ? 33.545 -30.648 -31.203 1.00 46.72 191 PRO A O 1
ATOM 1484 N N . GLY A 1 192 ? 33.195 -28.730 -30.098 1.00 44.97 192 GLY A N 1
ATOM 1485 C CA . GLY A 1 192 ? 34.138 -27.955 -30.921 1.00 44.97 192 GLY A CA 1
ATOM 1486 C C . GLY A 1 192 ? 34.535 -26.559 -30.418 1.00 44.97 192 GLY A C 1
ATOM 1487 O O . GLY A 1 192 ? 35.487 -25.991 -30.939 1.00 44.97 192 GLY A O 1
ATOM 1488 N N . ALA A 1 193 ? 33.877 -26.006 -29.393 1.00 45.59 193 ALA A N 1
ATOM 1489 C CA . ALA A 1 193 ? 33.982 -24.581 -29.030 1.00 45.59 193 ALA A CA 1
ATOM 1490 C C . ALA A 1 193 ? 34.883 -24.255 -27.813 1.00 45.59 193 ALA A C 1
ATOM 1492 O O . ALA A 1 193 ? 34.817 -23.163 -27.258 1.00 45.59 193 ALA A O 1
ATOM 1493 N N . VAL A 1 194 ? 35.731 -25.187 -27.365 1.00 51.22 194 VAL A N 1
ATOM 1494 C CA . VAL A 1 194 ? 36.329 -25.126 -26.012 1.00 51.22 194 VAL A CA 1
ATOM 1495 C C . VAL A 1 194 ? 37.375 -24.005 -25.828 1.00 51.22 194 VAL A C 1
ATOM 1497 O O . VAL A 1 194 ? 37.635 -23.596 -24.701 1.00 51.22 194 VAL A O 1
ATOM 1500 N N . VAL A 1 195 ? 37.962 -23.456 -26.899 1.00 50.19 195 VAL A N 1
ATOM 1501 C CA . VAL A 1 195 ? 39.039 -22.444 -26.776 1.00 50.19 195 VAL A CA 1
ATOM 1502 C C . VAL A 1 195 ? 38.512 -21.002 -26.810 1.00 50.19 195 VAL A C 1
ATOM 1504 O O . VAL A 1 195 ? 39.034 -20.139 -26.106 1.00 50.19 195 VAL A O 1
ATOM 1507 N N . GLU A 1 196 ? 37.448 -20.731 -27.567 1.00 48.31 196 GLU A N 1
ATOM 1508 C CA . GLU A 1 196 ? 36.894 -19.377 -27.725 1.00 48.31 196 GLU A CA 1
ATOM 1509 C C . GLU A 1 196 ? 35.978 -18.992 -26.549 1.00 48.31 196 GLU A C 1
ATOM 1511 O O . GLU A 1 196 ? 36.000 -17.852 -26.078 1.00 48.31 196 GLU A O 1
ATOM 1516 N N . GLU A 1 197 ? 35.266 -19.974 -25.980 1.00 52.22 197 GLU A N 1
ATOM 1517 C CA . GLU A 1 197 ? 34.441 -19.789 -24.781 1.00 52.22 197 GLU A CA 1
ATOM 1518 C C . GLU A 1 197 ? 35.269 -19.409 -23.546 1.00 52.22 197 GLU A C 1
ATOM 1520 O O . GLU A 1 197 ? 34.809 -18.617 -22.725 1.00 52.22 197 GLU A O 1
ATOM 1525 N N . SER A 1 198 ? 36.505 -19.910 -23.420 1.00 53.41 198 SER A N 1
ATOM 1526 C CA . SER A 1 198 ? 37.385 -19.586 -22.286 1.00 53.41 198 SER A CA 1
ATOM 1527 C C . SER A 1 198 ? 37.818 -18.118 -22.297 1.00 53.41 198 SER A C 1
ATOM 1529 O O . SER A 1 198 ? 37.872 -17.475 -21.250 1.00 53.41 198 SER A O 1
ATOM 1531 N N . LEU A 1 199 ? 38.081 -17.563 -23.483 1.00 54.03 199 LEU A N 1
ATOM 1532 C CA . LEU A 1 199 ? 38.544 -16.185 -23.645 1.00 54.03 199 LEU A CA 1
ATOM 1533 C C . LEU A 1 199 ? 37.385 -15.181 -23.496 1.00 54.03 199 LEU A C 1
ATOM 1535 O O . LEU A 1 199 ? 37.541 -14.112 -22.905 1.00 54.03 199 LEU A O 1
ATOM 1539 N N . GLU A 1 200 ? 36.192 -15.544 -23.972 1.00 59.91 200 GLU A N 1
ATOM 1540 C CA . GLU A 1 200 ? 34.949 -14.794 -23.741 1.00 59.91 200 GLU A CA 1
ATOM 1541 C C . GLU A 1 200 ? 34.515 -14.818 -22.268 1.00 59.91 200 GLU A C 1
ATOM 1543 O O . GLU A 1 200 ? 34.029 -13.809 -21.743 1.00 59.91 200 GLU A O 1
ATOM 1548 N N . LEU A 1 201 ? 34.741 -15.939 -21.577 1.00 61.28 201 LEU A N 1
ATOM 1549 C CA . LEU A 1 201 ? 34.496 -16.077 -20.145 1.00 61.28 201 LEU A CA 1
ATOM 1550 C C . LEU A 1 201 ? 35.444 -15.190 -19.327 1.00 61.28 201 LEU A C 1
ATOM 1552 O O . LEU A 1 201 ? 34.991 -14.498 -18.416 1.00 61.28 201 LEU A O 1
ATOM 1556 N N . GLU A 1 202 ? 36.731 -15.135 -19.677 1.00 60.78 202 GLU A N 1
ATOM 1557 C CA . GLU A 1 202 ? 37.701 -14.240 -19.031 1.00 60.78 202 GLU A CA 1
ATOM 1558 C C . GLU A 1 202 ? 37.360 -12.759 -19.241 1.00 60.78 202 GLU A C 1
ATOM 1560 O O . GLU A 1 202 ? 37.370 -11.983 -18.279 1.00 60.78 202 GLU A O 1
ATOM 1565 N N . LYS A 1 203 ? 36.959 -12.364 -20.458 1.00 62.12 203 LYS A N 1
ATOM 1566 C CA . LYS A 1 203 ? 36.458 -11.005 -20.733 1.00 62.12 203 LYS A CA 1
ATOM 1567 C C . LYS A 1 203 ? 35.210 -10.682 -19.911 1.00 62.12 203 LYS A C 1
ATOM 1569 O O . LYS A 1 203 ? 35.108 -9.587 -19.356 1.00 62.12 203 LYS A O 1
ATOM 1574 N N . HIS A 1 204 ? 34.278 -11.628 -19.787 1.00 60.19 204 HIS A N 1
ATOM 1575 C CA . HIS A 1 204 ? 33.076 -11.462 -18.967 1.00 60.19 204 HIS A CA 1
ATOM 1576 C C . HIS A 1 204 ? 33.404 -11.323 -17.479 1.00 60.19 204 HIS A C 1
ATOM 1578 O O . HIS A 1 204 ? 32.835 -10.462 -16.807 1.00 60.19 204 HIS A O 1
ATOM 1584 N N . ILE A 1 205 ? 34.341 -12.117 -16.958 1.00 68.94 205 ILE A N 1
ATOM 1585 C CA . ILE A 1 205 ? 34.803 -12.023 -15.567 1.00 68.94 205 ILE A CA 1
ATOM 1586 C C . ILE A 1 205 ? 35.469 -10.664 -15.321 1.00 68.94 205 ILE A C 1
ATOM 1588 O O . ILE A 1 205 ? 35.156 -9.996 -14.330 1.00 68.94 205 ILE A O 1
ATOM 1592 N N . ALA A 1 206 ? 36.322 -10.210 -16.244 1.00 65.38 206 ALA A N 1
ATOM 1593 C CA . ALA A 1 206 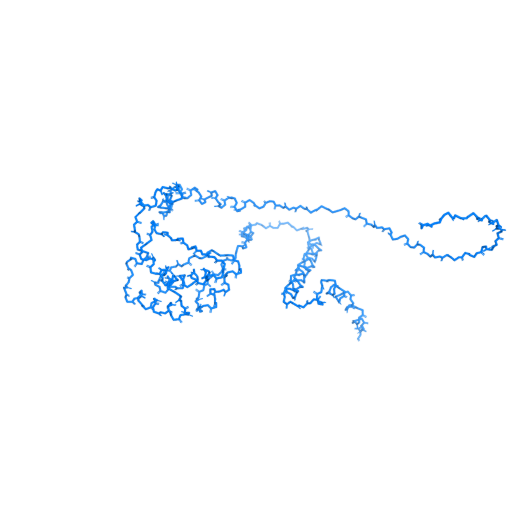? 36.962 -8.902 -16.166 1.00 65.38 206 ALA A CA 1
ATOM 1594 C C . ALA A 1 206 ? 35.928 -7.764 -16.183 1.00 65.38 206 ALA A C 1
ATOM 1596 O O . ALA A 1 206 ? 35.992 -6.866 -15.339 1.00 65.38 206 ALA A O 1
ATOM 1597 N N . LEU A 1 207 ? 34.934 -7.823 -17.075 1.00 63.78 207 LEU A N 1
ATOM 1598 C CA . LEU A 1 207 ? 33.862 -6.830 -17.174 1.00 63.78 207 LEU A CA 1
ATOM 1599 C C . LEU A 1 207 ? 32.994 -6.793 -15.908 1.00 63.78 207 LEU A C 1
ATOM 1601 O O . LEU A 1 207 ? 32.711 -5.716 -15.380 1.00 63.78 207 LEU A O 1
ATOM 1605 N N . ILE A 1 208 ? 32.613 -7.957 -15.375 1.00 71.81 208 ILE A N 1
ATOM 1606 C CA . ILE A 1 208 ? 31.863 -8.064 -14.116 1.00 71.81 208 ILE A CA 1
ATOM 1607 C C . ILE A 1 208 ? 32.671 -7.455 -12.964 1.00 71.81 208 ILE A C 1
ATOM 1609 O O . ILE A 1 208 ? 32.114 -6.693 -12.169 1.00 71.81 208 ILE A O 1
ATOM 1613 N N . GLY A 1 209 ? 33.979 -7.718 -12.902 1.00 72.38 209 GLY A N 1
ATOM 1614 C CA . GLY A 1 209 ? 34.878 -7.106 -11.923 1.00 72.38 209 GLY A CA 1
ATOM 1615 C C . GLY A 1 209 ? 34.914 -5.576 -12.023 1.00 72.38 209 GLY A C 1
ATOM 1616 O O . GLY A 1 209 ? 34.806 -4.888 -11.006 1.00 72.38 209 GLY A O 1
ATOM 1617 N N . HIS A 1 210 ? 34.970 -5.028 -13.240 1.00 62.94 210 HIS A N 1
ATOM 1618 C CA . HIS A 1 210 ? 34.956 -3.578 -13.470 1.00 62.94 210 HIS A CA 1
ATOM 1619 C C . HIS A 1 210 ? 33.618 -2.937 -13.085 1.00 62.94 210 HIS A C 1
ATOM 1621 O O . HIS A 1 210 ? 33.597 -1.885 -12.444 1.00 62.94 210 HIS A O 1
ATOM 1627 N N . LEU A 1 211 ? 32.491 -3.580 -13.402 1.00 65.44 211 LEU A N 1
ATOM 1628 C CA . LEU A 1 211 ? 31.159 -3.095 -13.027 1.00 65.44 211 LEU A CA 1
ATOM 1629 C C . LEU A 1 211 ? 30.943 -3.117 -11.507 1.00 65.44 211 LEU A C 1
ATOM 1631 O O . LEU A 1 211 ? 30.326 -2.207 -10.947 1.00 65.44 211 LEU A O 1
ATOM 1635 N N . GLN A 1 212 ? 31.477 -4.126 -10.817 1.00 71.88 212 GLN A N 1
ATOM 1636 C CA . GLN A 1 212 ? 31.461 -4.183 -9.355 1.00 71.88 212 GLN A CA 1
ATOM 1637 C C . GLN A 1 212 ? 32.324 -3.075 -8.736 1.00 71.88 212 GLN A C 1
ATOM 1639 O O . GLN A 1 212 ? 31.873 -2.417 -7.795 1.00 71.88 212 GLN A O 1
ATOM 1644 N N . ALA A 1 213 ? 33.510 -2.815 -9.290 1.00 68.88 213 ALA A N 1
ATOM 1645 C CA . ALA A 1 213 ? 34.383 -1.725 -8.855 1.00 68.88 213 ALA A CA 1
ATOM 1646 C C . ALA A 1 213 ? 33.747 -0.340 -9.079 1.00 68.88 213 ALA A C 1
ATOM 1648 O O . ALA A 1 213 ? 33.774 0.504 -8.181 1.00 68.88 213 ALA A O 1
ATOM 1649 N N . LEU A 1 214 ? 33.094 -0.128 -10.228 1.00 64.25 214 LEU A N 1
ATOM 1650 C CA . LEU A 1 214 ? 32.336 1.089 -10.538 1.00 64.25 214 LEU A CA 1
ATOM 1651 C C . LEU A 1 214 ? 31.208 1.313 -9.528 1.00 64.25 214 LEU A C 1
ATOM 1653 O O . LEU A 1 214 ? 31.072 2.399 -8.967 1.00 64.25 214 LEU A O 1
ATOM 1657 N N . LYS A 1 215 ? 30.429 0.267 -9.244 1.00 73.88 215 LYS A N 1
ATOM 1658 C CA . LYS A 1 215 ? 29.348 0.314 -8.257 1.00 73.88 215 LYS A CA 1
ATOM 1659 C C . LYS A 1 215 ? 29.866 0.666 -6.859 1.00 73.88 215 LYS A C 1
ATOM 1661 O O . LYS A 1 215 ? 29.268 1.503 -6.191 1.00 73.88 215 LYS A O 1
ATOM 1666 N N . LEU A 1 216 ? 30.976 0.062 -6.431 1.00 69.25 216 LEU A N 1
ATOM 1667 C CA . LEU A 1 216 ? 31.623 0.353 -5.146 1.00 69.25 216 LEU A CA 1
ATOM 1668 C C . LEU A 1 216 ? 32.153 1.792 -5.070 1.00 69.25 216 LEU A C 1
ATOM 1670 O O . LEU A 1 216 ? 31.980 2.444 -4.042 1.00 69.25 216 LEU A O 1
ATOM 1674 N N . SER A 1 217 ? 32.754 2.303 -6.148 1.00 65.88 217 SER A N 1
ATOM 1675 C CA . SER A 1 217 ? 33.218 3.696 -6.226 1.00 65.88 217 SER A CA 1
ATOM 1676 C C . SER A 1 217 ? 32.051 4.685 -6.147 1.00 65.88 217 SER A C 1
ATOM 1678 O O . SER A 1 217 ? 32.112 5.640 -5.375 1.00 65.88 217 SER A O 1
ATOM 1680 N N . LEU A 1 218 ? 30.952 4.427 -6.862 1.00 67.50 218 LEU A N 1
ATOM 1681 C CA . LEU A 1 218 ? 29.757 5.274 -6.823 1.00 67.50 218 LEU A CA 1
ATOM 1682 C C . LEU A 1 218 ? 29.072 5.256 -5.450 1.00 67.50 218 LEU A C 1
ATOM 1684 O O . LEU A 1 218 ? 28.682 6.314 -4.960 1.00 67.50 218 LEU A O 1
ATOM 1688 N N . SER A 1 219 ? 28.979 4.090 -4.802 1.00 70.19 219 SER A N 1
ATOM 1689 C CA . SER A 1 219 ? 28.472 3.973 -3.428 1.00 70.19 219 SER A CA 1
ATOM 1690 C C . SER A 1 219 ? 29.307 4.782 -2.433 1.00 70.19 219 SER A C 1
ATOM 1692 O O . SER A 1 219 ? 28.753 5.581 -1.687 1.00 70.19 219 SER A O 1
ATOM 1694 N N . ARG A 1 220 ? 30.639 4.663 -2.472 1.00 64.44 220 ARG A N 1
ATOM 1695 C CA . ARG A 1 220 ? 31.534 5.390 -1.551 1.00 64.44 220 ARG A CA 1
ATOM 1696 C C . ARG A 1 220 ? 31.561 6.900 -1.794 1.00 64.44 220 ARG A C 1
ATOM 1698 O O . ARG A 1 220 ? 31.729 7.673 -0.855 1.00 64.44 220 ARG A O 1
ATOM 1705 N N . ARG A 1 221 ? 31.351 7.331 -3.042 1.00 60.97 221 ARG A N 1
ATOM 1706 C CA . ARG A 1 221 ? 31.195 8.750 -3.386 1.00 60.97 221 ARG A CA 1
ATOM 1707 C C . ARG A 1 221 ? 29.875 9.318 -2.855 1.00 60.97 221 ARG A C 1
ATOM 1709 O O . ARG A 1 221 ? 29.861 10.446 -2.373 1.00 60.97 221 ARG A O 1
ATOM 1716 N N . ALA A 1 222 ? 28.792 8.538 -2.901 1.00 58.44 222 ALA A N 1
ATOM 1717 C CA . ALA A 1 222 ? 27.507 8.909 -2.302 1.00 58.44 222 ALA A CA 1
ATOM 1718 C C . ALA A 1 222 ? 27.567 8.975 -0.762 1.00 58.44 222 ALA A C 1
ATOM 1720 O O . ALA A 1 222 ? 26.847 9.762 -0.157 1.00 58.44 222 ALA A O 1
ATOM 1721 N N . GLU A 1 223 ? 28.466 8.206 -0.140 1.00 71.69 223 GLU A N 1
ATOM 1722 C CA . GLU A 1 223 ? 28.766 8.231 1.302 1.00 71.69 223 GLU A CA 1
ATOM 1723 C C . GLU A 1 223 ? 29.700 9.388 1.720 1.00 71.69 223 GLU A C 1
ATOM 1725 O O . GLU A 1 223 ? 30.061 9.498 2.890 1.00 71.69 223 GLU A O 1
ATOM 1730 N N . GLY A 1 224 ? 30.077 10.279 0.793 1.00 57.47 224 GLY A N 1
ATOM 1731 C CA . GLY A 1 224 ? 30.820 11.504 1.105 1.00 57.47 224 GLY A CA 1
ATOM 1732 C C . GLY A 1 224 ? 32.342 11.358 1.140 1.00 57.47 224 GLY A C 1
ATOM 1733 O O . GLY A 1 224 ? 33.008 12.251 1.655 1.00 57.47 224 GLY A O 1
ATOM 1734 N N . ASN A 1 225 ? 32.911 10.280 0.585 1.00 56.38 225 ASN A N 1
ATOM 1735 C CA . ASN A 1 225 ? 34.359 10.139 0.412 1.00 56.38 225 ASN A CA 1
ATOM 1736 C C . ASN A 1 225 ? 34.778 10.523 -1.029 1.00 56.38 225 ASN A C 1
ATOM 1738 O O . ASN A 1 225 ? 34.639 9.703 -1.945 1.00 56.38 225 ASN A O 1
ATOM 1742 N N . PRO A 1 226 ? 35.265 11.758 -1.270 1.00 57.50 226 PRO A N 1
ATOM 1743 C CA . PRO A 1 226 ? 35.585 12.246 -2.612 1.00 57.50 226 PRO A CA 1
ATOM 1744 C C . PRO A 1 226 ? 36.882 11.665 -3.200 1.00 57.50 226 PRO A C 1
ATOM 1746 O O . PRO A 1 226 ? 37.096 11.790 -4.403 1.00 57.50 226 PRO A O 1
ATOM 1749 N N . GLU A 1 227 ? 37.730 11.008 -2.401 1.00 57.41 227 GLU A N 1
ATOM 1750 C CA . GLU A 1 227 ? 39.054 10.536 -2.844 1.00 57.41 227 GLU A CA 1
ATOM 1751 C C . GLU A 1 227 ? 39.021 9.181 -3.580 1.00 57.41 227 GLU A C 1
ATOM 1753 O O . GLU A 1 227 ? 40.008 8.768 -4.196 1.00 57.41 227 GLU A O 1
ATOM 1758 N N . TYR A 1 228 ? 37.882 8.477 -3.574 1.00 56.19 228 TYR A N 1
ATOM 1759 C CA . TYR A 1 228 ? 37.755 7.144 -4.176 1.00 56.19 228 TYR A CA 1
ATOM 1760 C C . TYR A 1 228 ? 37.140 7.184 -5.584 1.00 56.19 228 TYR A C 1
ATOM 1762 O O . TYR A 1 228 ? 35.991 6.788 -5.807 1.00 56.19 228 TYR A O 1
ATOM 1770 N N . THR A 1 229 ? 37.914 7.656 -6.562 1.00 59.53 229 THR A N 1
ATOM 1771 C CA . THR A 1 229 ? 37.497 7.634 -7.974 1.00 59.53 229 THR A CA 1
ATOM 1772 C C . THR A 1 229 ? 37.798 6.282 -8.632 1.00 59.53 229 THR A C 1
ATOM 1774 O O . THR A 1 229 ? 38.732 5.578 -8.240 1.00 59.53 229 THR A O 1
ATOM 1777 N N . LEU A 1 230 ? 37.018 5.915 -9.658 1.00 54.72 230 LEU A N 1
ATOM 1778 C CA . LEU A 1 230 ? 37.277 4.736 -10.498 1.00 54.72 230 LEU A CA 1
ATOM 1779 C C . LEU A 1 230 ? 38.718 4.746 -11.036 1.00 54.72 230 LEU A C 1
ATOM 1781 O O . LEU A 1 230 ? 39.374 3.709 -11.048 1.00 54.72 230 LEU A O 1
ATOM 1785 N N . LEU A 1 231 ? 39.225 5.927 -11.401 1.00 57.22 231 LEU A N 1
ATOM 1786 C CA . LEU A 1 231 ? 40.591 6.122 -11.875 1.00 57.22 231 LEU A CA 1
ATOM 1787 C C . LEU A 1 231 ? 41.620 5.736 -10.801 1.00 57.22 231 LEU A C 1
ATOM 1789 O O . LEU A 1 231 ? 42.553 4.997 -11.094 1.00 57.22 231 LEU A O 1
ATOM 1793 N N . THR A 1 232 ? 41.409 6.135 -9.542 1.00 62.31 232 THR A N 1
ATOM 1794 C CA . THR A 1 232 ? 42.281 5.768 -8.412 1.00 62.31 232 THR A CA 1
ATOM 1795 C C . THR A 1 232 ? 42.291 4.253 -8.157 1.00 62.31 232 THR A C 1
ATOM 1797 O O . THR A 1 232 ? 43.325 3.683 -7.810 1.00 62.31 232 THR A O 1
ATOM 1800 N N . HIS A 1 233 ? 41.147 3.581 -8.332 1.00 61.97 233 HIS A N 1
ATOM 1801 C CA . HIS A 1 233 ? 41.030 2.127 -8.175 1.00 61.97 233 HIS A CA 1
ATOM 1802 C C . HIS A 1 233 ? 41.720 1.363 -9.315 1.00 61.97 233 HIS A C 1
ATOM 1804 O O . HIS A 1 233 ? 42.458 0.412 -9.058 1.00 61.97 233 HIS A O 1
ATOM 1810 N N . VAL A 1 234 ? 41.518 1.808 -10.560 1.00 60.62 234 VAL A N 1
ATOM 1811 C CA . VAL A 1 234 ? 42.177 1.247 -11.747 1.00 60.62 234 VAL A CA 1
ATOM 1812 C C . VAL A 1 234 ? 43.688 1.454 -11.661 1.00 60.62 234 VAL A C 1
ATOM 1814 O O . VAL A 1 234 ? 44.431 0.493 -11.820 1.00 60.62 234 VAL A O 1
ATOM 1817 N N . MET A 1 235 ? 44.158 2.650 -11.289 1.00 62.09 235 MET A N 1
ATOM 1818 C CA . MET A 1 235 ? 45.591 2.902 -11.107 1.00 62.09 235 MET A CA 1
ATOM 1819 C C . MET A 1 235 ? 46.210 2.017 -10.023 1.00 62.09 235 MET A C 1
ATOM 1821 O O . MET A 1 235 ? 47.278 1.463 -10.243 1.00 62.09 235 MET A O 1
ATOM 1825 N N . ARG A 1 236 ? 45.528 1.785 -8.894 1.00 62.94 236 ARG A N 1
ATOM 1826 C CA . ARG A 1 236 ? 46.018 0.867 -7.850 1.00 62.94 236 ARG A CA 1
ATOM 1827 C C . ARG A 1 236 ? 46.181 -0.567 -8.364 1.00 62.94 236 ARG A C 1
ATOM 1829 O O . ARG A 1 236 ? 47.223 -1.174 -8.150 1.00 62.94 236 ARG A O 1
ATOM 1836 N N . LYS A 1 237 ? 45.191 -1.069 -9.105 1.00 61.66 237 LYS A N 1
ATOM 1837 C CA . LYS A 1 237 ? 45.217 -2.394 -9.748 1.00 61.66 237 LYS A CA 1
ATOM 1838 C C . LYS A 1 237 ? 46.275 -2.516 -10.849 1.00 61.66 237 LYS A C 1
ATOM 1840 O O . LYS A 1 237 ? 46.785 -3.610 -11.061 1.00 61.66 237 LYS A O 1
ATOM 1845 N N . CYS A 1 238 ? 46.599 -1.423 -11.537 1.00 55.47 238 CYS A N 1
ATOM 1846 C CA . CYS A 1 238 ? 47.659 -1.379 -12.545 1.00 55.47 238 CYS A CA 1
ATOM 1847 C C . CYS A 1 238 ? 49.066 -1.224 -11.941 1.00 55.47 238 CYS A C 1
ATOM 1849 O O . CYS A 1 238 ? 50.034 -1.583 -12.602 1.00 55.47 238 CYS A O 1
ATOM 1851 N N . ILE A 1 239 ? 49.190 -0.717 -10.707 1.00 54.81 239 ILE A N 1
ATOM 1852 C CA . ILE A 1 239 ? 50.471 -0.537 -9.996 1.00 54.81 239 ILE A CA 1
ATOM 1853 C C . ILE A 1 239 ? 50.828 -1.769 -9.140 1.00 54.81 239 ILE A C 1
ATOM 1855 O O . ILE A 1 239 ? 52.000 -2.128 -9.043 1.00 54.81 239 ILE A O 1
ATOM 1859 N N . GLU A 1 240 ? 49.839 -2.475 -8.582 1.00 49.66 240 GLU A N 1
ATOM 1860 C CA . GLU A 1 240 ? 50.033 -3.703 -7.785 1.00 49.66 240 GLU A CA 1
ATOM 1861 C C . GLU A 1 240 ? 50.787 -4.874 -8.476 1.00 49.66 240 GLU A C 1
ATOM 1863 O O . GLU A 1 240 ? 51.393 -5.664 -7.748 1.00 49.66 240 GLU A O 1
ATOM 1868 N N . PRO A 1 241 ? 50.868 -5.013 -9.821 1.00 49.31 241 PRO A N 1
ATOM 1869 C CA . PRO A 1 241 ? 51.711 -6.036 -10.446 1.00 49.31 241 PRO A CA 1
ATOM 1870 C C . PRO A 1 241 ? 53.211 -5.702 -10.432 1.00 49.31 241 PRO A C 1
ATOM 1872 O O . PRO A 1 241 ? 54.019 -6.585 -10.702 1.00 49.31 241 PRO A O 1
ATOM 1875 N N . VAL A 1 242 ? 53.612 -4.458 -10.135 1.00 46.47 242 VAL A N 1
ATOM 1876 C CA . VAL A 1 242 ? 55.022 -4.029 -10.247 1.00 46.47 242 VAL A CA 1
ATOM 1877 C C . VAL A 1 242 ? 55.800 -4.218 -8.937 1.00 46.47 242 VAL A C 1
ATOM 1879 O O . VAL A 1 242 ? 57.025 -4.282 -8.957 1.00 46.47 242 VAL A O 1
ATOM 1882 N N . THR A 1 243 ? 55.127 -4.393 -7.795 1.00 45.06 243 THR A N 1
ATOM 1883 C CA . THR A 1 243 ? 55.799 -4.581 -6.492 1.00 45.06 243 THR A CA 1
ATOM 1884 C C . THR A 1 243 ? 55.859 -6.029 -6.005 1.00 45.06 243 THR A C 1
ATOM 1886 O O . THR A 1 243 ? 56.612 -6.307 -5.080 1.00 45.06 243 THR A O 1
ATOM 1889 N N . ASN A 1 244 ? 55.131 -6.960 -6.634 1.00 43.34 244 ASN A N 1
ATOM 1890 C CA . ASN A 1 244 ? 55.117 -8.382 -6.248 1.00 43.34 244 ASN A CA 1
ATOM 1891 C C . ASN A 1 244 ? 55.752 -9.309 -7.305 1.00 43.34 244 ASN A C 1
ATOM 1893 O O . ASN A 1 244 ? 55.470 -10.504 -7.347 1.00 43.34 244 ASN A O 1
ATOM 1897 N N . GLY A 1 245 ? 56.628 -8.765 -8.154 1.00 41.22 245 GLY A N 1
ATOM 1898 C CA . GLY A 1 245 ? 57.520 -9.537 -9.017 1.00 41.22 245 GLY A CA 1
ATOM 1899 C C . GLY A 1 245 ? 58.831 -9.859 -8.302 1.00 41.22 245 GLY A C 1
ATOM 1900 O O . GLY A 1 245 ? 59.837 -9.199 -8.536 1.00 41.22 245 GLY A O 1
ATOM 1901 N N . GLY A 1 246 ? 58.827 -10.866 -7.429 1.00 33.84 246 GLY A N 1
ATOM 1902 C CA . GLY A 1 246 ? 60.044 -11.360 -6.791 1.00 33.84 246 GLY A CA 1
ATOM 1903 C C . GLY A 1 246 ? 59.853 -12.748 -6.194 1.00 33.84 246 GLY A C 1
ATOM 1904 O O . GLY A 1 246 ? 59.310 -12.868 -5.102 1.00 33.84 246 GLY A O 1
ATOM 1905 N N . GLY A 1 247 ? 60.327 -13.774 -6.908 1.00 29.77 247 GLY A N 1
ATOM 1906 C CA . GLY A 1 247 ? 60.554 -15.110 -6.351 1.00 29.77 247 GLY A CA 1
ATOM 1907 C C . GLY A 1 247 ? 59.991 -16.263 -7.179 1.00 29.77 247 GLY A C 1
ATOM 1908 O O . GLY A 1 247 ? 59.009 -16.880 -6.786 1.00 29.77 247 GLY A O 1
ATOM 1909 N N . TYR A 1 248 ? 60.638 -16.570 -8.307 1.00 33.97 248 TYR A N 1
ATOM 1910 C CA . TYR A 1 248 ? 60.794 -17.965 -8.727 1.00 33.97 248 TYR A CA 1
ATOM 1911 C C . TYR A 1 248 ? 61.990 -18.550 -7.954 1.00 33.97 248 TYR A C 1
ATOM 1913 O O . TYR A 1 248 ? 63.011 -17.865 -7.851 1.00 33.97 248 TYR A O 1
ATOM 1921 N N . TRP A 1 249 ? 61.830 -19.810 -7.523 1.00 38.62 249 TRP A N 1
ATOM 1922 C CA . TRP A 1 249 ? 62.662 -20.660 -6.643 1.00 38.62 249 TRP A CA 1
ATOM 1923 C C . TRP A 1 249 ? 62.378 -20.551 -5.144 1.00 38.62 249 TRP A C 1
ATOM 1925 O O . TRP A 1 249 ? 62.688 -19.506 -4.535 1.00 38.62 249 TRP A O 1
#

Secondary structure (DSSP, 8-state):
------------------------------------------HHHHHHHHHHHHHHTTGGGGGGGHHHHTT--TTTSPEE-TTTTS-HHHHHHHHHHHHHHS---HHHHHHHHHTTSEETTB------TTS-HHHHHHHHHHHHHHTT--------HHHHHHHHHH---------------S-----------TTHHHHHHHHHHHHHHHHHHHHHHHHHHHTT-TT--HHHHHHHHHHHHHHS-----

Foldseek 3Di:
DDDDDDDDDDDDDDDDDDDPDDPPPPPPPPDDDDDDDDDDDCVVVVVVVVVVVCCVVCPPNNVLCVCVVVCPPLVPFDFDQQLPPFDPVQLVVLVVVLCVLDVDDPVLNVVLVCNGTDGSSDDDDDDDPPNCSLVSVLSSQSSCVSSVDDDDDDDDPVSVVSNCVRDPDDDDDDDPPPDPPPPDDDDDDDPDCVPVVVVVVVVVVVVVVLVVLCVVLVVVVVVPDPPRDSVVVVVVVVCVVVPPPDDDD

InterPro domains:
  IPR027417 P-loop containing nucleoside triphosphate hydrolase [SSF52540] (76-157)

Sequence (249 aa):
MSEQGDITQSFDEPRASSQDNEPTVDQATVTHGGSVNFEINEAPVKRQVNALVKLQSNENGVGRWLDLFLNQECNALPDVDLLHGIDNSVVNAALARLLRLRKWNAQQKAAFRSLRRTKGGCAILEGFLGCGKTSVLAATAIFLHRCGFNVFLVVERAQFDELSALDPIQYVRIRGEVEKRARTSANPLEPGAVVEESLELEKHIALIGHLQALKLSLSRRAEGNPEYTLLTHVMRKCIEPVTNGGGYW

pLDDT: mean 70.4, std 19.86, range [29.47, 94.56]